Protein AF-A0C5L7-F1 (afdb_monomer)

Solvent-accessible surface area (backbone atoms only — not comparable to full-atom values): 12532 Å² total; per-residue (Å²): 145,81,82,79,86,69,74,70,75,76,65,78,72,47,60,46,80,45,78,45,82,53,100,73,36,41,35,38,33,32,28,55,90,68,24,35,39,52,65,32,40,37,41,38,96,56,31,35,37,37,34,32,30,60,46,92,41,84,41,86,72,69,50,76,43,56,69,52,52,66,57,52,52,50,52,50,53,51,50,51,56,51,53,58,52,51,59,58,56,70,71,70,74,72,91,86,84,88,82,90,78,89,85,82,95,70,94,70,83,84,77,74,74,78,86,79,76,50,76,68,60,54,54,75,37,47,40,78,42,62,47,62,43,101,78,76,44,80,40,75,71,72,47,78,41,72,54,75,77,71,98,64,88,78,54,45,60,50,80,50,78,45,73,52,94,85,54,57,92,88,50,73,42,32,40,37,34,34,29,55,73,65,36,68,39,47,64,30,40,34,33,42,91,92,37,76,49,85,78,59,49,79,81

Nearest PDB structures (foldseek):
  7sqc-assembly1_7D  TM=7.419E-01  e=7.323E-02  Chlamydomonas reinhardtii
  8x2u-assembly1_N  TM=8.674E-01  e=6.960E-01  Mus musculus
  8j07-assembly1_d  TM=3.135E-01  e=1.606E-01  Homo sapiens
  8y9c-assembly1_B  TM=5.932E-01  e=4.129E+00  Clostridioides difficile
  8z9y-assembly1_D  TM=1.864E-01  e=3.529E+00  Arabidopsis thaliana

pLDDT: mean 77.84, std 17.7, range [36.31, 97.94]

Foldseek 3Di:
DPPPPPPDPPVVQQAAWDWDDDPFFIKTAGDDRNFGFAWMWTDGQFWIKIATDDGPDGDDDIDIGTPCPVVVVVVVVVVVVVVVVVVVVVVPPDDDDDDDDDDDDDDDDDPPDPDDDDPVSQVVQWDWDADADPVSHGGGDIDIDGNDDDDDPPFFFAKDKAADPPDDPVWRKIKIAGDDRNDGAAWIFIATPNDTDDDTDHD

Structure (mmCIF, N/CA/C/O backbone):
data_AF-A0C5L7-F1
#
_entry.id   AF-A0C5L7-F1
#
loop_
_atom_site.group_PDB
_atom_site.id
_atom_site.type_symbol
_atom_site.label_atom_id
_atom_site.label_alt_id
_atom_site.label_comp_id
_atom_site.label_asym_id
_atom_site.label_entity_id
_atom_site.label_seq_id
_atom_site.pdbx_PDB_ins_code
_atom_site.Cartn_x
_atom_site.Cartn_y
_atom_site.Cartn_z
_atom_site.occupancy
_atom_site.B_iso_or_equiv
_atom_site.auth_seq_id
_atom_site.auth_comp_id
_atom_site.auth_asym_id
_atom_site.auth_atom_id
_atom_site.pdbx_PDB_model_num
ATOM 1 N N . MET A 1 1 ? -50.324 -9.494 20.924 1.00 52.91 1 MET A N 1
ATOM 2 C CA . MET A 1 1 ? -49.628 -8.720 19.866 1.00 52.91 1 MET A CA 1
ATOM 3 C C . MET A 1 1 ? -48.484 -7.836 20.422 1.00 52.91 1 MET A C 1
ATOM 5 O O . MET A 1 1 ? -48.287 -6.733 19.941 1.00 52.91 1 MET A O 1
ATOM 9 N N . LYS A 1 2 ? -47.706 -8.296 21.427 1.00 52.66 2 LYS A N 1
ATOM 10 C CA . LYS A 1 2 ? -46.599 -7.514 22.044 1.00 52.66 2 LYS A CA 1
ATOM 11 C C . LYS A 1 2 ? -45.328 -8.329 22.375 1.00 52.66 2 LYS A C 1
ATOM 13 O O . LYS A 1 2 ? -44.477 -7.856 23.110 1.00 52.66 2 LYS A O 1
ATOM 18 N N . GLN A 1 3 ? -45.170 -9.540 21.831 1.00 55.16 3 GLN A N 1
ATOM 19 C CA . GLN A 1 3 ? -44.025 -10.425 22.135 1.00 55.16 3 GLN A CA 1
ATOM 20 C C . GLN A 1 3 ? -43.059 -10.663 20.958 1.00 55.16 3 GLN A C 1
ATOM 22 O O . GLN A 1 3 ? -42.122 -11.439 21.085 1.00 55.16 3 GLN A O 1
ATOM 27 N N . LYS A 1 4 ? -43.231 -9.973 19.820 1.00 54.00 4 LYS A N 1
ATOM 28 C CA . LYS A 1 4 ? -42.338 -10.102 18.647 1.00 54.00 4 LYS A CA 1
ATOM 29 C C . LYS A 1 4 ? -41.383 -8.920 18.417 1.00 54.00 4 LYS A C 1
ATOM 31 O O . LYS A 1 4 ? -40.643 -8.941 17.445 1.00 54.00 4 LYS A O 1
ATOM 36 N N . LEU A 1 5 ? -41.333 -7.933 19.318 1.00 50.88 5 LEU A N 1
ATOM 37 C CA . LEU A 1 5 ? -40.401 -6.791 19.222 1.00 50.88 5 LEU A CA 1
ATOM 38 C C . LEU A 1 5 ? -39.127 -6.948 20.079 1.00 50.88 5 LEU A C 1
ATOM 40 O O . LEU A 1 5 ? -38.412 -5.981 20.309 1.00 50.88 5 LEU A O 1
ATOM 44 N N . ALA A 1 6 ? -38.849 -8.166 20.552 1.00 51.66 6 ALA A N 1
ATOM 45 C CA . ALA A 1 6 ? -37.657 -8.516 21.328 1.00 51.66 6 ALA A CA 1
ATOM 46 C C . ALA A 1 6 ? -36.761 -9.539 20.603 1.00 51.66 6 ALA A C 1
ATOM 48 O O . ALA A 1 6 ? -35.960 -10.220 21.235 1.00 51.66 6 ALA A O 1
ATOM 49 N N . GLN A 1 7 ? -36.866 -9.632 19.271 1.00 51.19 7 GLN A N 1
ATOM 50 C CA . GLN A 1 7 ? -35.738 -10.059 18.438 1.00 51.19 7 GLN A CA 1
ATOM 51 C C . GLN A 1 7 ? -34.731 -8.900 18.482 1.00 51.19 7 GLN A C 1
ATOM 53 O O . GLN A 1 7 ? -34.727 -8.014 17.636 1.00 51.19 7 GLN A O 1
ATOM 58 N N . GLN A 1 8 ? -33.982 -8.736 19.576 1.00 52.09 8 GLN A N 1
ATOM 59 C CA . GLN A 1 8 ? -32.667 -9.363 19.698 1.00 52.09 8 GLN A CA 1
ATOM 60 C C . GLN A 1 8 ? -31.955 -9.355 18.342 1.00 52.09 8 GLN A C 1
ATOM 62 O O . GLN A 1 8 ? -31.490 -10.371 17.832 1.00 52.09 8 GLN A O 1
ATOM 67 N N . LYS A 1 9 ? -31.786 -8.147 17.790 1.00 56.03 9 LYS A N 1
ATOM 68 C CA . LYS A 1 9 ? -30.491 -7.797 17.226 1.00 56.03 9 LYS A CA 1
ATOM 69 C C . LYS A 1 9 ? -29.479 -8.094 18.334 1.00 56.03 9 LYS A C 1
ATOM 71 O O . LYS A 1 9 ? -29.185 -7.235 19.159 1.00 56.03 9 LYS A O 1
ATOM 76 N N . LYS A 1 10 ? -28.975 -9.331 18.376 1.00 54.53 10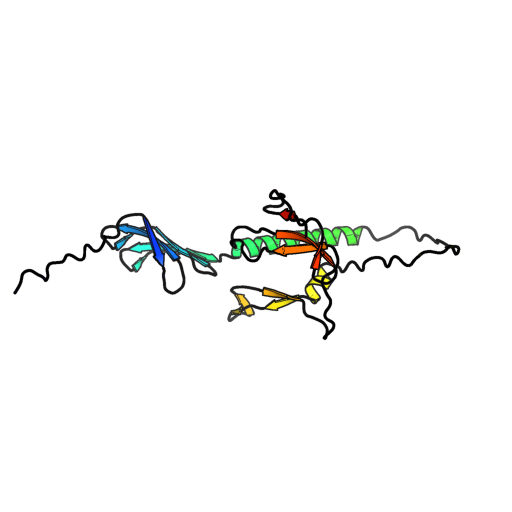 LYS A N 1
ATOM 77 C CA . LYS A 1 10 ? -27.619 -9.617 18.831 1.00 54.53 10 LYS A CA 1
ATOM 78 C C . LYS A 1 10 ? -26.727 -8.795 17.906 1.00 54.53 10 LYS A C 1
ATOM 80 O O . LYS A 1 10 ? -26.198 -9.292 16.921 1.00 54.53 10 LYS A O 1
ATOM 85 N N . GLN A 1 11 ? -26.681 -7.486 18.149 1.00 60.22 11 GLN A N 1
ATOM 86 C CA . GLN A 1 11 ? -25.597 -6.653 17.689 1.00 60.22 11 GLN A CA 1
ATOM 87 C C . GLN A 1 11 ? -24.392 -7.326 18.308 1.00 60.22 11 GLN A C 1
ATOM 89 O O . GLN A 1 11 ? -24.259 -7.336 19.532 1.00 60.22 11 GLN A O 1
ATOM 94 N N . ASN A 1 12 ? -23.619 -8.015 17.472 1.00 69.00 12 ASN A N 1
ATOM 95 C CA . ASN A 1 12 ? -22.322 -8.535 17.852 1.00 69.00 12 ASN A CA 1
ATOM 96 C C . ASN A 1 12 ? -21.591 -7.356 18.478 1.00 69.00 12 ASN A C 1
ATOM 98 O O . ASN A 1 12 ? -21.235 -6.404 17.781 1.00 69.00 12 ASN A O 1
ATOM 102 N N . GLN A 1 13 ? -21.515 -7.355 19.808 1.00 85.00 13 GLN A N 1
ATOM 103 C CA . GLN A 1 13 ? -20.894 -6.268 20.532 1.00 85.00 13 GLN A CA 1
ATOM 104 C C . GLN A 1 13 ? -19.442 -6.297 20.090 1.00 85.00 13 GLN A C 1
ATOM 106 O O . GLN A 1 13 ? -18.741 -7.274 20.351 1.00 85.00 13 GLN A O 1
ATOM 111 N N . LYS A 1 14 ? -19.021 -5.274 19.341 1.00 88.50 14 LYS A N 1
ATOM 112 C CA . LYS A 1 14 ? -17.628 -5.161 18.932 1.00 88.50 14 LYS A CA 1
ATOM 113 C C . LYS A 1 14 ? -16.796 -5.104 20.212 1.00 88.50 14 LYS A C 1
ATOM 115 O O . LYS A 1 14 ? -16.971 -4.205 21.040 1.00 88.50 14 LYS A O 1
ATOM 120 N N . HIS A 1 15 ? -15.952 -6.107 20.383 1.00 93.06 15 HIS A N 1
ATOM 121 C CA . HIS A 1 15 ? -15.010 -6.233 21.477 1.00 93.06 15 HIS A CA 1
ATOM 122 C C . HIS A 1 15 ? -13.753 -6.887 20.921 1.00 93.06 15 HIS A C 1
ATOM 124 O O . HIS A 1 15 ? -13.854 -7.849 20.158 1.00 93.06 15 HIS A O 1
ATOM 130 N N . GLY A 1 16 ? -12.587 -6.373 21.295 1.00 95.44 16 GLY A N 1
ATOM 131 C CA . GLY A 1 16 ? -11.325 -6.883 20.780 1.00 95.44 16 GLY A CA 1
ATOM 132 C C . GLY A 1 16 ? -10.752 -6.061 19.632 1.00 95.44 16 GLY A C 1
ATOM 133 O O . GLY A 1 16 ? -11.279 -5.016 19.234 1.00 95.44 16 GLY A O 1
ATOM 134 N N . PHE A 1 17 ? -9.650 -6.573 19.088 1.00 96.38 17 PHE A N 1
ATOM 135 C CA . PHE A 1 17 ? -9.013 -6.006 17.911 1.00 96.38 17 PHE A CA 1
ATOM 136 C C . PHE A 1 17 ? -9.925 -6.160 16.693 1.00 96.38 17 PHE A C 1
ATOM 138 O O . PHE A 1 17 ? -10.441 -7.242 16.417 1.00 96.38 17 PHE A O 1
ATOM 145 N N . THR A 1 18 ? -10.140 -5.066 15.974 1.00 96.31 18 THR A N 1
ATOM 146 C CA . THR A 1 18 ? -11.093 -4.984 14.872 1.00 96.31 18 THR A CA 1
ATOM 147 C C . THR A 1 18 ? -10.472 -4.248 13.694 1.00 96.31 18 THR A C 1
ATOM 149 O O . THR A 1 18 ? -9.697 -3.307 13.861 1.00 96.31 18 THR A O 1
ATOM 152 N N . LYS A 1 19 ? -10.867 -4.678 12.497 1.00 96.75 19 LYS A N 1
ATOM 153 C CA . LYS A 1 19 ? -10.647 -3.978 11.235 1.00 96.75 19 LYS A CA 1
ATOM 154 C C . LYS A 1 19 ? -11.980 -3.409 10.753 1.00 96.75 19 LYS A C 1
ATOM 156 O O . LYS A 1 19 ? -12.982 -4.124 10.761 1.00 96.75 19 LYS A O 1
ATOM 161 N N . GLU A 1 20 ? -11.990 -2.157 10.319 1.00 95.94 20 GLU A N 1
ATOM 162 C CA . GLU A 1 20 ? -13.166 -1.503 9.743 1.00 95.94 20 GLU A CA 1
ATOM 163 C C . GLU A 1 20 ? -12.816 -0.728 8.468 1.00 95.94 20 GLU A C 1
ATOM 165 O O . GLU A 1 20 ? -11.722 -0.182 8.331 1.00 95.94 20 GLU A O 1
ATOM 170 N N . GLU A 1 21 ? -13.754 -0.696 7.525 1.00 96.19 21 GLU A N 1
ATOM 171 C CA . GLU A 1 21 ? -13.673 0.153 6.337 1.00 96.19 21 GLU A CA 1
ATOM 172 C C . GLU A 1 21 ? -14.198 1.549 6.680 1.00 96.19 21 GLU A C 1
ATOM 174 O O . GLU A 1 21 ? -15.266 1.696 7.280 1.00 96.19 21 GLU A O 1
ATOM 179 N N . THR A 1 22 ? -13.431 2.574 6.321 1.00 93.69 22 THR A N 1
ATOM 180 C CA . THR A 1 22 ? -13.845 3.979 6.380 1.00 93.69 22 THR A CA 1
ATOM 181 C C . THR A 1 22 ? -14.169 4.467 4.966 1.00 93.69 22 THR A C 1
ATOM 183 O O . THR A 1 22 ? -14.001 3.729 3.998 1.00 93.69 22 THR A O 1
ATOM 186 N N . ALA A 1 23 ? -14.641 5.709 4.821 1.00 94.25 23 ALA A N 1
ATOM 187 C CA . ALA A 1 23 ? -14.916 6.279 3.498 1.00 94.25 23 ALA A CA 1
ATOM 188 C C . ALA A 1 23 ? -13.672 6.291 2.586 1.00 94.25 23 ALA A C 1
ATOM 190 O O . ALA A 1 23 ? -13.797 6.097 1.380 1.00 94.25 23 ALA A O 1
ATOM 191 N N . ASP A 1 24 ? -12.485 6.463 3.177 1.00 93.69 24 ASP A N 1
ATOM 192 C CA . ASP A 1 24 ? -11.242 6.731 2.448 1.00 93.69 24 ASP A CA 1
ATOM 193 C C . ASP A 1 24 ? -10.120 5.718 2.744 1.00 93.69 24 ASP A C 1
ATOM 195 O O . ASP A 1 24 ? -9.004 5.865 2.240 1.00 93.69 24 ASP A O 1
ATOM 199 N N . GLY A 1 25 ? -10.366 4.702 3.579 1.00 94.75 25 GLY A N 1
ATOM 200 C CA . GLY A 1 25 ? -9.303 3.819 4.052 1.00 94.75 25 GLY A CA 1
ATOM 201 C C . GLY A 1 25 ? -9.744 2.637 4.913 1.00 94.75 25 GLY A C 1
ATOM 202 O O . GLY A 1 25 ? -10.916 2.274 4.997 1.00 94.75 25 GLY A O 1
ATOM 203 N N . LEU A 1 26 ? -8.760 2.013 5.557 1.00 97.06 26 LEU A N 1
ATOM 204 C CA . LEU A 1 26 ? -8.929 0.882 6.465 1.00 97.06 26 LEU A CA 1
ATOM 205 C C . LEU A 1 26 ? -8.429 1.266 7.852 1.00 97.06 26 LEU A C 1
ATOM 207 O O . LEU A 1 26 ? -7.258 1.600 8.011 1.00 97.06 26 LEU A O 1
ATOM 211 N N . ALA A 1 27 ? -9.298 1.200 8.855 1.00 97.38 27 ALA A N 1
ATOM 212 C CA . ALA A 1 27 ? -8.925 1.463 10.236 1.00 97.38 27 ALA A CA 1
ATOM 213 C C . ALA A 1 27 ? -8.767 0.161 11.029 1.00 97.38 27 ALA A C 1
ATOM 215 O O . ALA A 1 27 ? -9.533 -0.795 10.880 1.00 97.38 27 ALA A O 1
ATOM 216 N N . PHE A 1 28 ? -7.753 0.142 11.885 1.00 97.69 28 PHE A N 1
ATOM 217 C CA . PHE A 1 28 ? -7.352 -0.982 12.714 1.00 97.69 28 PHE A CA 1
ATOM 218 C C . PHE A 1 28 ? -7.173 -0.494 14.146 1.00 97.69 28 PHE A C 1
ATOM 220 O O . PHE A 1 28 ? -6.473 0.492 14.378 1.00 97.69 28 PHE A O 1
ATOM 227 N N . GLY A 1 29 ? -7.762 -1.193 15.107 1.00 97.31 29 GLY A N 1
ATOM 228 C CA . GLY A 1 29 ? -7.593 -0.859 16.517 1.00 97.31 29 GLY A CA 1
ATOM 229 C C . GLY A 1 29 ? -8.479 -1.693 17.420 1.00 97.31 29 GLY A C 1
ATOM 230 O O . GLY A 1 29 ? -8.938 -2.769 17.032 1.00 97.31 29 GLY A O 1
ATOM 231 N N . TYR A 1 30 ? -8.692 -1.226 18.647 1.00 96.94 30 TYR A N 1
ATOM 232 C CA . TYR A 1 30 ? -9.383 -1.996 19.675 1.00 96.94 30 TYR A CA 1
ATOM 233 C C . TYR A 1 30 ? -10.747 -1.403 20.022 1.00 96.94 30 TYR A C 1
ATOM 235 O O . TYR A 1 30 ? -10.897 -0.192 20.202 1.00 96.94 30 TYR A O 1
ATOM 243 N N . TYR A 1 31 ? -11.742 -2.278 20.151 1.00 96.81 31 TYR A N 1
ATOM 244 C CA . TYR A 1 31 ? -13.051 -1.937 20.689 1.00 96.81 31 TYR A CA 1
ATOM 245 C C . TYR A 1 31 ? -13.216 -2.457 22.116 1.00 96.81 31 TYR A C 1
ATOM 247 O O . TYR A 1 31 ? -12.968 -3.631 22.403 1.00 96.81 31 TYR A O 1
ATOM 255 N N . GLN A 1 32 ? -13.749 -1.610 22.993 1.00 95.06 32 GLN A N 1
ATOM 256 C CA . GLN A 1 32 ? -14.187 -1.983 24.332 1.00 95.06 32 GLN A CA 1
ATOM 257 C C . GLN A 1 32 ? -15.601 -1.446 24.560 1.00 95.06 32 GLN A C 1
ATOM 259 O O . GLN A 1 32 ? -15.854 -0.254 24.429 1.00 95.06 32 GLN A O 1
ATOM 264 N N . PHE A 1 33 ? -16.550 -2.342 24.849 1.00 93.50 33 PHE A N 1
ATOM 265 C CA . PHE A 1 33 ? -17.970 -2.002 25.019 1.00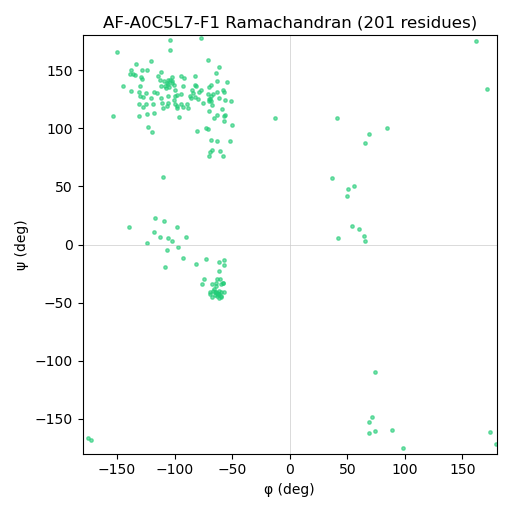 93.50 33 PHE A CA 1
ATOM 266 C C . PHE A 1 33 ? -18.544 -1.161 23.860 1.00 93.50 33 PHE A C 1
ATOM 268 O O . PHE A 1 33 ? -19.208 -0.154 24.087 1.00 93.50 33 PHE A O 1
ATOM 275 N N . GLN A 1 34 ? -18.282 -1.576 22.611 1.00 93.94 34 GLN A N 1
ATOM 276 C CA . GLN A 1 34 ? -18.703 -0.884 21.378 1.00 93.94 34 GLN A CA 1
ATOM 277 C C . GLN A 1 34 ? -18.093 0.510 21.149 1.00 93.94 34 GLN A C 1
ATOM 279 O O . GLN A 1 34 ? -18.457 1.180 20.186 1.00 93.94 34 GLN A O 1
ATOM 284 N N . LYS A 1 35 ? -17.128 0.928 21.970 1.00 95.81 35 LYS A N 1
ATOM 285 C CA . LYS A 1 35 ? -16.376 2.175 21.808 1.00 95.81 35 LYS A CA 1
ATOM 286 C C . LYS A 1 35 ? -14.967 1.888 21.312 1.00 95.81 35 LYS A C 1
ATOM 288 O O . LYS A 1 35 ? -14.368 0.900 21.742 1.00 95.81 35 LYS A O 1
ATOM 293 N N . LYS A 1 36 ? -14.440 2.731 20.422 1.00 97.38 36 LYS A N 1
ATOM 294 C CA . LYS A 1 36 ? -13.022 2.666 20.057 1.00 97.38 36 LYS A CA 1
ATOM 295 C C . LYS A 1 36 ? -12.206 3.145 21.246 1.00 97.38 36 LYS A C 1
ATOM 297 O O . LYS A 1 36 ? -12.572 4.134 21.876 1.00 97.38 36 LYS A O 1
ATOM 302 N N . VAL A 1 37 ? -11.142 2.427 21.564 1.00 97.00 37 VAL A N 1
ATOM 303 C CA . VAL A 1 37 ? -10.249 2.7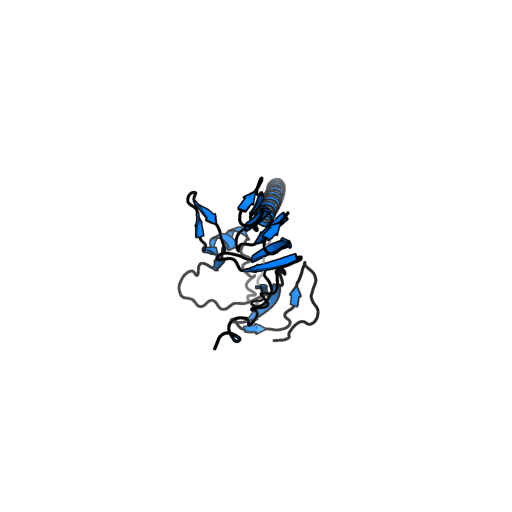67 22.672 1.00 97.00 37 VAL A CA 1
ATOM 304 C C . VAL A 1 37 ? -8.795 2.572 22.261 1.00 97.00 37 VAL A C 1
ATOM 306 O O . VAL A 1 37 ? -8.492 1.692 21.449 1.00 97.00 37 VAL A O 1
ATOM 309 N N . GLY A 1 38 ? -7.906 3.370 22.850 1.00 96.31 38 GLY A N 1
ATOM 310 C CA . GLY A 1 38 ? -6.461 3.228 22.711 1.00 96.31 38 GLY A CA 1
ATOM 311 C C . GLY A 1 38 ? -5.952 3.565 21.312 1.00 96.31 38 GLY A C 1
ATOM 312 O O . GLY A 1 38 ? -6.550 4.363 20.593 1.00 96.31 38 GLY A O 1
ATOM 313 N N . ILE A 1 39 ? -4.825 2.961 20.931 1.00 97.62 39 ILE A N 1
ATOM 314 C CA . ILE A 1 39 ? -4.132 3.273 19.679 1.00 97.62 39 ILE A CA 1
ATOM 315 C C . ILE A 1 39 ? -4.831 2.641 18.476 1.00 97.62 39 ILE A C 1
ATOM 317 O O . ILE A 1 39 ? -5.133 1.446 18.454 1.00 97.62 39 ILE A O 1
ATOM 321 N N . TRP A 1 40 ? -5.017 3.457 17.447 1.00 97.94 40 TRP A N 1
ATOM 322 C CA . TRP A 1 40 ? -5.549 3.078 16.151 1.00 97.94 40 TRP A CA 1
ATOM 323 C C . TRP A 1 40 ? -4.583 3.449 15.036 1.00 97.94 40 TRP A C 1
ATOM 325 O O . TRP A 1 40 ? -3.853 4.438 15.117 1.00 97.94 40 TRP A O 1
ATOM 335 N N . SER A 1 41 ? -4.627 2.660 13.967 1.00 96.94 41 SER A N 1
ATOM 336 C CA . SER A 1 41 ? -3.983 2.959 12.694 1.00 96.94 41 SER A CA 1
ATOM 337 C C . SER A 1 41 ? -5.044 3.073 11.609 1.00 96.94 41 SER A C 1
ATOM 339 O O . SER A 1 41 ? -5.915 2.212 11.513 1.00 96.94 41 SER A O 1
ATOM 341 N N . ILE A 1 42 ? -4.991 4.133 10.806 1.00 97.25 42 ILE A N 1
ATOM 342 C CA . ILE A 1 42 ? -5.871 4.328 9.654 1.00 97.25 42 ILE A CA 1
ATOM 343 C C . ILE A 1 42 ? -5.002 4.379 8.404 1.00 97.25 42 ILE A C 1
ATOM 345 O O . ILE A 1 42 ? -4.204 5.298 8.217 1.00 97.25 42 ILE A O 1
ATOM 349 N N . GLU A 1 43 ? -5.148 3.371 7.556 1.00 96.69 43 GLU A N 1
ATOM 350 C CA . GLU A 1 43 ? -4.445 3.257 6.290 1.00 96.69 43 GLU A CA 1
ATOM 351 C C . GLU A 1 43 ? -5.272 3.856 5.158 1.00 96.69 43 GLU A C 1
ATOM 353 O O . GLU A 1 43 ? -6.345 3.356 4.822 1.00 96.69 43 GLU A O 1
ATOM 358 N N . TYR A 1 44 ? -4.724 4.887 4.530 1.00 95.44 44 TYR A N 1
ATOM 359 C CA . TYR A 1 44 ? -5.224 5.474 3.295 1.00 95.44 44 TYR A CA 1
ATOM 360 C C . TYR A 1 44 ? -4.326 5.031 2.125 1.00 95.44 44 TYR A C 1
ATOM 362 O O . TYR A 1 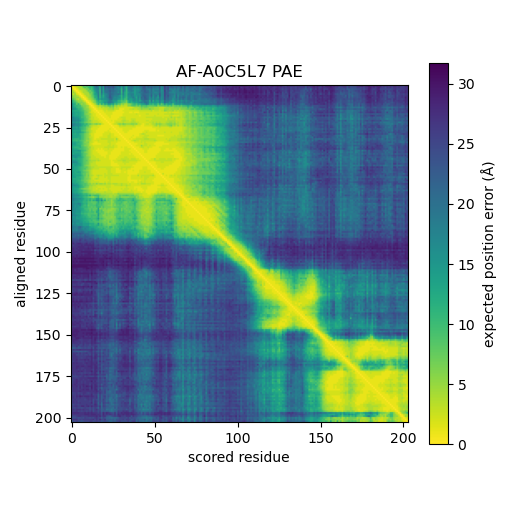44 ? -3.220 4.517 2.342 1.00 95.44 44 TYR A O 1
ATOM 370 N N . PRO A 1 45 ? -4.744 5.247 0.865 1.00 93.44 45 PRO A N 1
ATOM 371 C CA . PRO A 1 45 ? -3.910 4.933 -0.295 1.00 93.44 45 PRO A CA 1
ATOM 372 C C . PRO A 1 45 ? -2.549 5.650 -0.305 1.00 93.44 45 PRO A C 1
ATOM 374 O O . PRO A 1 45 ? -1.565 5.096 -0.794 1.00 93.44 45 PRO A O 1
ATOM 377 N N . ASP A 1 46 ? -2.484 6.875 0.222 1.00 91.75 46 ASP A N 1
ATOM 378 C CA . ASP A 1 46 ? -1.319 7.764 0.158 1.00 91.75 46 ASP A CA 1
ATOM 379 C C . ASP A 1 46 ? -0.579 7.941 1.494 1.00 91.75 46 ASP A C 1
ATOM 381 O O . ASP A 1 46 ? 0.592 8.333 1.511 1.00 91.75 46 ASP A O 1
ATOM 385 N N . ARG A 1 47 ? -1.226 7.643 2.623 1.00 94.50 47 ARG A N 1
ATOM 386 C CA . ARG A 1 47 ? -0.670 7.863 3.963 1.00 94.50 47 ARG A CA 1
ATOM 387 C C . ARG A 1 47 ? -1.192 6.865 4.986 1.00 94.50 47 ARG A C 1
ATOM 389 O O . ARG A 1 47 ? -2.178 6.173 4.759 1.00 94.50 47 ARG A O 1
ATOM 396 N N . ILE A 1 48 ? -0.530 6.816 6.131 1.00 94.88 48 ILE A N 1
ATOM 397 C CA . ILE A 1 48 ? -0.985 6.083 7.307 1.00 94.88 48 ILE A CA 1
ATOM 398 C C . ILE A 1 48 ? -1.036 7.060 8.476 1.00 94.88 48 ILE A C 1
ATOM 400 O O . ILE A 1 48 ? -0.082 7.798 8.721 1.00 94.88 48 ILE A O 1
ATOM 404 N N . GLU A 1 49 ? -2.157 7.071 9.181 1.00 97.06 49 GLU A N 1
ATOM 405 C CA . GLU A 1 49 ? -2.362 7.871 10.383 1.00 97.06 49 GLU A CA 1
ATOM 406 C C . GLU A 1 49 ? -2.338 6.956 11.612 1.00 97.06 49 GLU A C 1
ATOM 408 O O . GLU A 1 49 ? -2.904 5.864 11.580 1.00 97.06 49 GLU A O 1
ATOM 413 N N . TYR A 1 50 ? -1.703 7.399 12.694 1.00 96.50 50 TYR A N 1
ATOM 414 C CA . TYR A 1 50 ? -1.670 6.704 13.979 1.00 96.50 50 TYR A CA 1
ATOM 415 C C . TYR A 1 50 ? -2.043 7.674 15.089 1.00 96.50 50 TYR A C 1
ATOM 417 O O . TYR A 1 50 ? -1.537 8.794 15.114 1.00 96.50 50 TYR A O 1
ATOM 425 N N . GLY A 1 51 ? -2.875 7.247 16.025 1.00 96.94 51 GLY A N 1
ATOM 426 C CA . GLY A 1 51 ? -3.215 8.055 17.191 1.00 96.94 51 GLY A CA 1
ATOM 427 C C . GLY A 1 51 ? -4.196 7.337 18.096 1.00 96.94 51 GLY A C 1
ATOM 428 O O . GLY A 1 51 ? -4.461 6.151 17.904 1.00 96.94 51 GLY A O 1
ATOM 429 N N . GLU A 1 52 ? -4.714 8.041 19.093 1.00 97.56 52 GLU A N 1
ATOM 430 C CA . GLU A 1 52 ? -5.601 7.458 20.093 1.00 97.56 52 GLU A CA 1
ATOM 431 C C . GLU A 1 52 ? -7.069 7.813 19.828 1.00 97.56 52 GLU A C 1
ATOM 433 O O . GLU A 1 52 ? -7.394 8.910 19.361 1.00 97.56 52 GLU A O 1
ATOM 438 N N . PHE A 1 53 ? -7.962 6.867 20.113 1.00 97.31 53 PHE A N 1
ATOM 439 C CA . PHE A 1 53 ? -9.400 7.107 20.173 1.00 97.31 53 PHE A CA 1
ATOM 440 C C . PHE A 1 53 ? -9.924 6.966 21.602 1.00 97.31 53 PHE A C 1
ATOM 442 O O . PHE A 1 53 ? -9.563 6.026 22.311 1.00 97.31 53 PHE A O 1
ATOM 449 N N . ASP A 1 54 ? -10.869 7.841 21.949 1.00 94.69 54 ASP A N 1
ATOM 450 C CA . ASP A 1 54 ? -11.787 7.680 23.077 1.00 94.69 54 ASP A CA 1
ATOM 451 C C . ASP A 1 54 ? -13.232 7.760 22.558 1.00 94.69 54 ASP A C 1
ATOM 453 O O . ASP A 1 54 ? -13.760 8.823 22.211 1.00 94.69 54 ASP A O 1
ATOM 457 N N . GLY A 1 55 ? -13.868 6.598 22.406 1.00 95.44 55 GLY A N 1
ATOM 458 C CA . GLY A 1 55 ? -15.206 6.492 21.837 1.00 95.44 55 GLY A CA 1
ATOM 459 C C . GLY A 1 55 ? -15.216 6.692 20.325 1.00 95.44 55 GLY A C 1
ATOM 460 O O . GLY A 1 55 ? -14.806 5.811 19.575 1.00 95.44 55 GLY A O 1
ATOM 461 N N . GLU A 1 56 ? -15.761 7.817 19.875 1.00 95.38 56 GLU A N 1
ATOM 462 C CA . GLU A 1 56 ? -15.811 8.200 18.455 1.00 95.38 56 GLU A CA 1
ATOM 463 C C . GLU A 1 56 ? -14.820 9.324 18.128 1.00 95.38 56 GLU A C 1
ATOM 465 O O . GLU A 1 56 ? -14.650 9.690 16.965 1.00 95.38 56 GLU A O 1
ATOM 470 N N . PHE A 1 57 ? -14.138 9.855 19.145 1.00 96.50 57 PHE A N 1
ATOM 471 C CA . PHE A 1 57 ? -13.286 11.025 19.017 1.00 96.50 57 PHE A CA 1
ATOM 472 C C . PHE A 1 57 ? -11.821 10.623 18.906 1.00 96.50 57 PHE A C 1
ATOM 474 O O . PHE A 1 57 ? -11.317 9.820 19.692 1.00 96.50 57 PHE A O 1
ATOM 481 N N . LYS A 1 58 ? -11.133 11.226 17.934 1.00 97.25 58 LYS A N 1
ATOM 482 C CA . LYS A 1 58 ? -9.672 11.249 17.887 1.00 97.25 58 LYS A CA 1
ATOM 483 C C . LYS A 1 58 ? -9.180 12.123 19.040 1.00 97.25 58 LYS A C 1
ATOM 485 O O . LYS A 1 58 ? -9.566 13.287 19.124 1.00 97.25 58 LYS A O 1
ATOM 490 N N . VAL A 1 59 ? -8.344 11.569 19.906 1.00 96.12 59 VAL A N 1
ATOM 491 C CA . VAL A 1 59 ? -7.748 12.278 21.043 1.00 96.12 59 VAL A CA 1
ATOM 492 C C . VAL A 1 59 ? -6.225 12.257 20.936 1.00 96.12 59 VAL A C 1
ATOM 494 O O . VAL A 1 59 ? -5.651 11.418 20.239 1.00 96.12 59 VAL A O 1
ATOM 497 N N . GLY A 1 60 ? -5.576 13.211 21.604 1.00 96.00 60 GLY A N 1
ATOM 498 C CA . GLY A 1 60 ? -4.119 13.330 21.626 1.00 96.00 60 GLY A CA 1
ATOM 499 C C . GLY A 1 60 ? -3.496 13.751 20.291 1.00 96.00 60 GLY A C 1
ATOM 500 O O . GLY A 1 60 ? -4.154 14.307 19.408 1.00 96.00 60 GLY A O 1
ATOM 501 N N . GLU A 1 61 ? -2.193 13.507 20.167 1.00 96.50 61 GLU A N 1
ATOM 502 C CA . GLU A 1 61 ? -1.438 13.781 18.946 1.00 96.50 61 GLU A CA 1
ATOM 503 C C . GLU A 1 61 ? -1.594 12.641 17.936 1.00 96.50 61 GLU A C 1
ATOM 505 O O . GLU A 1 61 ? -1.520 11.460 18.278 1.00 96.50 61 GLU A O 1
ATOM 510 N N . TRP A 1 62 ? -1.787 13.011 16.670 1.00 96.62 62 TRP A N 1
ATOM 511 C CA . TRP A 1 62 ? -1.903 12.070 15.562 1.00 96.62 62 TRP A CA 1
ATOM 512 C C . TRP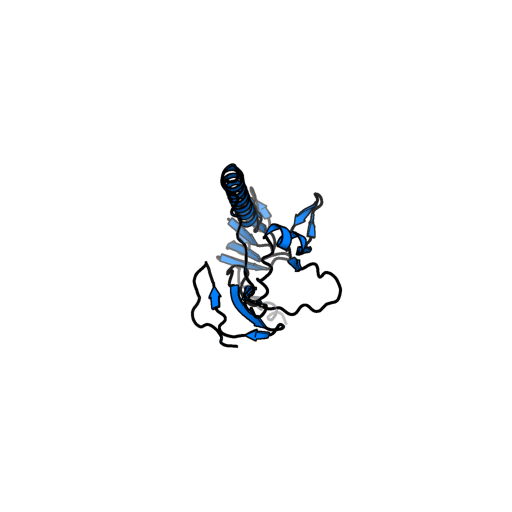 A 1 62 ? -0.685 12.170 14.654 1.00 96.62 62 TRP A C 1
ATOM 514 O O . TRP A 1 62 ? -0.386 13.221 14.088 1.00 96.62 62 TRP A O 1
ATOM 524 N N . ILE A 1 63 ? 0.007 11.047 14.497 1.00 93.62 63 ILE A N 1
ATOM 525 C CA . ILE A 1 63 ? 1.181 10.928 13.643 1.00 93.62 63 ILE A CA 1
ATOM 526 C C . ILE A 1 63 ? 0.714 10.545 12.245 1.00 93.62 63 ILE A C 1
ATOM 528 O O . ILE A 1 63 ? 0.113 9.489 12.046 1.00 93.62 63 ILE A O 1
ATOM 532 N N . ILE A 1 64 ? 1.037 11.382 11.265 1.00 95.19 64 ILE A N 1
ATOM 533 C CA . ILE A 1 64 ? 0.738 11.141 9.855 1.00 95.19 64 ILE A CA 1
ATOM 534 C C . ILE A 1 64 ? 2.041 10.782 9.149 1.00 95.19 64 ILE A C 1
ATOM 536 O O . ILE A 1 64 ? 2.970 11.584 9.117 1.00 95.19 64 ILE A O 1
ATOM 540 N N . LYS A 1 65 ? 2.110 9.579 8.579 1.00 91.31 65 LYS A N 1
ATOM 541 C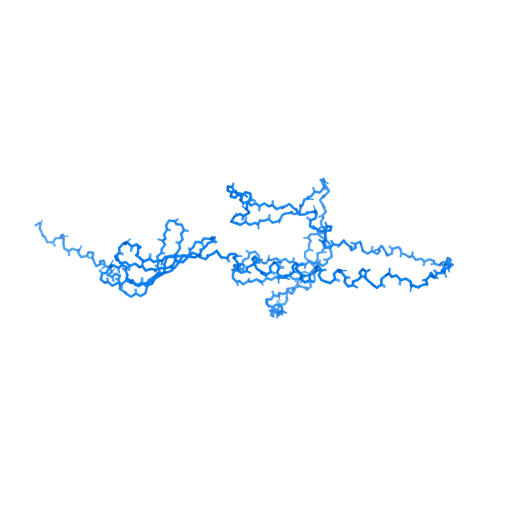 CA . LYS A 1 65 ? 3.248 9.114 7.780 1.00 91.31 65 LYS A CA 1
ATOM 542 C C . LYS A 1 65 ? 2.830 8.984 6.333 1.00 91.31 65 LYS A C 1
ATOM 544 O O . LYS A 1 65 ? 1.867 8.284 6.019 1.00 91.31 65 LYS A O 1
ATOM 549 N N . ASN A 1 66 ? 3.563 9.626 5.435 1.00 92.94 66 ASN A N 1
ATOM 550 C CA . ASN A 1 66 ? 3.342 9.415 4.014 1.00 92.94 66 ASN A CA 1
ATOM 551 C C . ASN A 1 66 ? 3.827 8.005 3.646 1.00 92.94 66 ASN A C 1
ATOM 553 O O . ASN A 1 66 ? 4.962 7.639 3.955 1.00 92.94 66 ASN A O 1
ATOM 557 N N . ARG A 1 67 ? 3.000 7.206 2.960 1.00 86.44 67 ARG A N 1
ATOM 558 C CA . ARG A 1 67 ? 3.381 5.834 2.575 1.00 86.44 67 ARG A CA 1
ATOM 559 C C . ARG A 1 67 ? 4.608 5.829 1.650 1.00 86.44 67 ARG A C 1
ATOM 561 O O . ARG A 1 67 ? 5.345 4.850 1.601 1.00 86.44 67 ARG A O 1
ATOM 568 N N . PHE A 1 68 ? 4.859 6.944 0.966 1.00 84.94 68 PHE A N 1
ATOM 569 C CA . PHE A 1 68 ? 5.957 7.114 0.021 1.00 84.94 68 PHE A CA 1
ATOM 570 C C . PHE A 1 68 ? 7.195 7.804 0.608 1.00 84.94 68 PHE A C 1
ATOM 572 O O . PHE A 1 68 ? 8.178 7.952 -0.113 1.00 84.94 68 PHE A O 1
ATOM 579 N N . GLU A 1 69 ? 7.201 8.231 1.876 1.00 82.06 69 GLU A N 1
ATOM 580 C CA . GLU A 1 69 ? 8.362 8.932 2.460 1.00 82.06 69 GLU A CA 1
ATOM 581 C C . GLU A 1 69 ? 9.635 8.075 2.434 1.00 82.06 69 GLU A C 1
ATOM 583 O O . GLU A 1 69 ? 10.700 8.567 2.059 1.00 82.06 69 GLU A O 1
ATOM 588 N N . GLY A 1 70 ? 9.513 6.776 2.731 1.00 76.81 70 GLY A N 1
ATOM 589 C CA . GLY A 1 70 ? 10.629 5.832 2.622 1.00 76.81 70 GLY A CA 1
ATOM 590 C C . GLY A 1 70 ? 11.186 5.755 1.197 1.00 76.81 70 GLY A C 1
ATOM 591 O O . GLY A 1 70 ? 12.393 5.876 0.993 1.00 76.81 70 GLY A O 1
ATOM 592 N N . LEU A 1 71 ? 10.295 5.674 0.204 1.00 74.69 71 LEU A N 1
ATOM 593 C CA . LEU A 1 71 ? 10.671 5.644 -1.211 1.00 74.69 71 LEU A CA 1
ATOM 594 C C . LEU A 1 71 ? 11.321 6.958 -1.662 1.00 74.69 71 LEU A C 1
ATOM 596 O O . LEU A 1 71 ? 12.287 6.942 -2.420 1.00 74.69 71 LEU A O 1
ATOM 600 N N . GLN A 1 72 ? 10.845 8.110 -1.181 1.00 79.38 72 GLN A N 1
ATOM 601 C CA . GLN A 1 72 ? 11.468 9.397 -1.502 1.00 79.38 72 GLN A CA 1
ATOM 602 C C . GLN A 1 72 ? 12.891 9.498 -0.945 1.00 79.38 72 GLN A C 1
ATOM 604 O O . GLN A 1 72 ? 13.788 9.985 -1.640 1.00 79.38 72 GLN A O 1
ATOM 609 N N . GLN A 1 73 ? 13.119 9.009 0.276 1.00 76.62 73 GLN A N 1
ATOM 610 C CA . GLN A 1 73 ? 14.454 8.988 0.867 1.00 76.62 73 GLN A CA 1
ATOM 611 C C . GLN A 1 73 ? 15.390 8.033 0.114 1.00 76.62 73 GLN A C 1
ATOM 613 O O . GLN A 1 73 ? 16.546 8.375 -0.140 1.00 76.62 73 GLN A O 1
ATOM 618 N N . GLU A 1 74 ? 14.896 6.870 -0.308 1.00 79.19 74 GLU A N 1
ATOM 619 C CA . GLU A 1 74 ? 15.666 5.910 -1.100 1.00 79.19 74 GLU A CA 1
ATOM 620 C C . GLU A 1 74 ? 16.044 6.461 -2.483 1.00 79.19 74 GLU A C 1
ATOM 622 O O . GLU A 1 74 ? 17.203 6.364 -2.903 1.00 79.19 74 GLU A O 1
ATOM 627 N N . ILE A 1 75 ? 15.106 7.127 -3.165 1.00 82.69 75 ILE A N 1
ATOM 628 C CA . ILE A 1 75 ? 15.364 7.819 -4.436 1.00 82.69 75 ILE A CA 1
ATOM 629 C C . ILE A 1 75 ? 16.441 8.894 -4.249 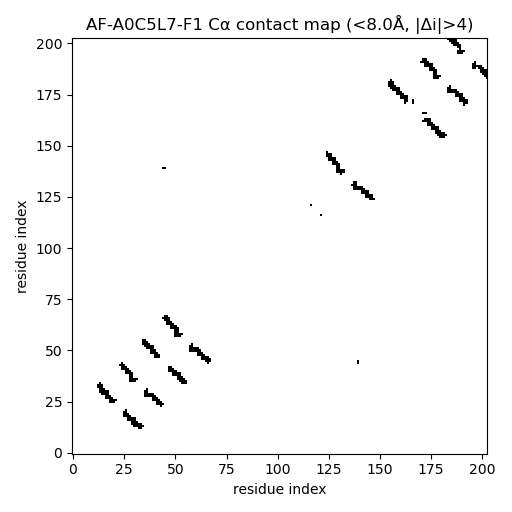1.00 82.69 75 ILE A C 1
ATOM 631 O O . ILE A 1 75 ? 17.367 8.990 -5.060 1.00 82.69 75 ILE A O 1
ATOM 635 N N . LYS A 1 76 ? 16.361 9.685 -3.173 1.00 87.69 76 LYS A N 1
ATOM 636 C CA . LYS A 1 76 ? 17.355 10.720 -2.856 1.00 87.69 76 LYS A CA 1
ATOM 637 C C . LYS A 1 76 ? 18.741 10.112 -2.629 1.00 87.69 76 LYS A C 1
ATOM 639 O O . LYS A 1 76 ? 19.717 10.580 -3.213 1.00 87.69 76 LYS A O 1
ATOM 644 N N . ASN A 1 77 ? 18.823 9.037 -1.847 1.00 84.44 77 ASN A N 1
ATOM 645 C CA . ASN A 1 77 ? 20.077 8.334 -1.575 1.00 84.44 77 ASN A CA 1
ATOM 646 C C . ASN A 1 77 ? 20.682 7.749 -2.862 1.00 84.44 77 ASN A C 1
ATOM 648 O O . ASN A 1 77 ? 21.877 7.894 -3.116 1.00 84.44 77 ASN A O 1
ATOM 652 N N . THR A 1 78 ? 19.850 7.150 -3.714 1.00 87.31 78 THR A N 1
ATOM 653 C CA . THR A 1 78 ? 20.278 6.589 -5.003 1.00 87.31 78 THR A CA 1
ATOM 654 C C . THR A 1 78 ? 20.779 7.676 -5.954 1.00 87.31 78 THR A C 1
ATOM 656 O O . THR A 1 78 ? 21.800 7.493 -6.614 1.00 87.31 78 THR A O 1
ATOM 659 N N . THR A 1 79 ? 20.107 8.829 -5.992 1.00 86.38 79 THR A N 1
ATOM 660 C CA . THR A 1 79 ? 20.512 9.980 -6.814 1.00 86.38 79 THR A CA 1
ATOM 661 C C . THR A 1 79 ? 21.871 10.526 -6.374 1.00 86.38 79 THR A C 1
ATOM 663 O O . THR A 1 79 ? 22.748 10.734 -7.210 1.00 86.38 79 THR A O 1
ATOM 666 N N . ASN A 1 80 ? 22.094 10.670 -5.066 1.00 86.12 80 ASN A N 1
ATOM 667 C CA . ASN A 1 80 ? 23.384 11.110 -4.530 1.00 86.12 80 ASN A CA 1
ATOM 668 C C . ASN A 1 80 ? 24.511 10.122 -4.875 1.00 86.12 80 ASN A C 1
ATOM 670 O O . ASN A 1 80 ? 25.583 10.534 -5.309 1.00 86.12 80 ASN A O 1
ATOM 674 N N . ASN A 1 81 ? 24.250 8.816 -4.767 1.00 84.50 81 ASN A N 1
ATOM 675 C CA . ASN A 1 81 ? 25.226 7.787 -5.130 1.00 84.50 81 ASN A CA 1
ATOM 676 C C . ASN A 1 81 ? 25.574 7.799 -6.627 1.00 84.50 81 ASN A C 1
ATOM 678 O O . ASN A 1 81 ? 26.720 7.537 -6.990 1.00 84.50 81 ASN A O 1
ATOM 682 N N . LEU A 1 82 ? 24.607 8.094 -7.502 1.00 84.75 82 LEU A N 1
ATOM 683 C CA . LEU A 1 82 ? 24.853 8.222 -8.941 1.00 84.75 82 LEU A CA 1
ATOM 684 C C . LEU A 1 82 ? 25.682 9.469 -9.266 1.00 84.75 82 LEU A C 1
ATOM 686 O O . LEU A 1 82 ? 26.634 9.366 -10.037 1.00 84.75 82 LEU A O 1
ATOM 690 N N . ASN A 1 83 ? 25.381 10.605 -8.638 1.00 80.81 83 ASN A N 1
ATOM 691 C CA . ASN A 1 83 ? 26.136 11.844 -8.839 1.00 80.81 83 ASN A CA 1
ATOM 692 C C . ASN A 1 83 ? 27.594 11.703 -8.375 1.00 80.81 83 ASN A C 1
ATOM 694 O O . ASN A 1 83 ? 28.507 12.101 -9.094 1.00 80.81 83 ASN A O 1
ATOM 698 N N . ASN A 1 84 ? 27.821 11.045 -7.233 1.00 81.19 84 ASN A N 1
ATOM 699 C CA . ASN A 1 84 ? 29.171 10.771 -6.735 1.00 81.19 84 ASN A CA 1
ATOM 700 C C . ASN A 1 84 ? 29.956 9.836 -7.669 1.00 81.19 84 ASN A C 1
ATOM 702 O O . ASN A 1 84 ? 31.167 9.972 -7.806 1.00 81.19 84 ASN A O 1
ATOM 706 N N . LYS A 1 85 ? 29.285 8.885 -8.336 1.00 80.06 85 LYS A N 1
ATOM 707 C CA . LYS A 1 85 ? 29.941 8.043 -9.346 1.00 80.06 85 LYS A CA 1
ATOM 708 C C . LYS A 1 85 ? 30.324 8.835 -10.593 1.00 80.06 85 LYS A C 1
ATOM 710 O O . LYS A 1 85 ? 31.418 8.618 -11.093 1.00 80.06 85 LYS A O 1
ATOM 715 N N . GLN A 1 86 ? 29.472 9.746 -11.066 1.00 72.31 86 GLN A N 1
ATOM 716 C CA . GLN A 1 86 ? 29.768 10.550 -12.256 1.00 72.31 86 GLN A CA 1
ATOM 717 C C . GLN A 1 86 ? 31.012 11.432 -12.062 1.00 72.31 86 GLN A C 1
ATOM 719 O O . GLN A 1 86 ? 31.881 11.449 -12.926 1.00 72.31 86 GLN A O 1
ATOM 724 N N . GLN A 1 87 ? 31.157 12.066 -10.894 1.00 67.44 87 GLN A N 1
ATOM 725 C CA . GLN A 1 87 ? 32.313 12.926 -10.596 1.00 67.44 87 GLN A CA 1
ATOM 726 C C . GLN A 1 87 ? 33.658 12.178 -10.593 1.00 67.44 87 GLN A C 1
ATOM 728 O O . GLN A 1 87 ? 34.684 12.757 -10.945 1.00 67.44 87 GLN A O 1
ATOM 733 N N . ASN A 1 88 ? 33.662 10.885 -10.257 1.00 67.25 88 ASN A N 1
ATOM 734 C CA . ASN A 1 88 ? 34.882 10.077 -10.295 1.00 67.25 88 ASN A CA 1
ATOM 735 C C . ASN A 1 88 ? 35.314 9.711 -11.724 1.00 67.25 88 ASN A C 1
ATOM 737 O O . ASN A 1 88 ? 36.508 9.601 -11.972 1.00 67.25 88 ASN A O 1
ATOM 741 N N . TYR A 1 89 ? 34.380 9.575 -12.673 1.00 61.81 89 TYR A N 1
ATOM 742 C CA . TYR A 1 89 ? 34.731 9.296 -14.071 1.00 61.81 89 TYR A CA 1
ATOM 743 C C . TYR A 1 89 ? 35.266 10.529 -14.799 1.00 61.81 89 TYR A C 1
ATOM 745 O O . TYR A 1 89 ? 36.177 10.404 -15.611 1.00 61.81 89 TYR A O 1
ATOM 753 N N . ASP A 1 90 ? 34.760 11.720 -14.475 1.00 54.97 90 ASP A N 1
ATOM 754 C CA . ASP A 1 90 ? 35.199 12.959 -15.128 1.00 54.97 90 ASP A CA 1
ATOM 755 C C . ASP A 1 90 ? 36.615 13.393 -14.683 1.00 54.97 90 ASP A C 1
ATOM 757 O O . ASP A 1 90 ? 37.233 14.234 -15.330 1.00 54.97 90 ASP A O 1
ATOM 761 N N . THR A 1 91 ? 37.161 12.790 -13.617 1.00 58.12 91 THR A N 1
ATOM 762 C CA . THR A 1 91 ? 38.518 13.076 -13.104 1.00 58.12 91 THR A CA 1
ATOM 763 C C . THR A 1 91 ? 39.592 12.135 -13.686 1.00 58.12 91 THR A C 1
ATOM 765 O O . THR A 1 91 ? 40.780 12.413 -13.560 1.00 58.12 91 THR A O 1
ATOM 768 N N . GLU A 1 92 ? 39.207 11.047 -14.368 1.00 56.91 92 GLU A N 1
ATOM 769 C CA . GLU A 1 92 ? 40.142 10.078 -14.979 1.00 56.91 92 GLU A CA 1
ATOM 770 C C . GLU A 1 92 ? 40.304 10.230 -16.503 1.00 56.91 92 GLU A C 1
ATOM 772 O O . GLU A 1 92 ? 41.045 9.470 -17.126 1.00 56.91 92 GLU A O 1
ATOM 777 N N . VAL A 1 93 ? 39.661 11.226 -17.125 1.00 54.41 93 VAL A N 1
ATOM 778 C CA . VAL A 1 93 ? 39.801 11.507 -18.565 1.00 54.41 93 VAL A CA 1
ATOM 779 C C . VAL A 1 93 ? 40.569 12.809 -18.785 1.00 54.41 93 VAL A C 1
ATOM 781 O O . VAL A 1 93 ? 40.083 13.737 -19.423 1.00 54.41 93 VAL A O 1
ATOM 784 N N . ASP A 1 94 ? 41.795 12.877 -18.271 1.00 54.25 94 ASP A N 1
ATOM 785 C CA . ASP A 1 94 ? 42.802 13.765 -18.845 1.00 54.25 94 ASP A CA 1
ATOM 786 C C . ASP A 1 94 ? 44.164 13.067 -18.919 1.00 54.25 94 ASP A C 1
ATOM 788 O O . ASP A 1 94 ? 44.651 12.466 -17.963 1.00 54.25 94 ASP A O 1
ATOM 792 N N . SER A 1 95 ? 44.776 13.189 -20.094 1.00 54.78 95 SER A N 1
ATOM 793 C CA . SER A 1 95 ? 46.127 12.770 -20.465 1.00 54.78 95 SER A CA 1
ATOM 794 C C . SER A 1 95 ? 46.437 11.261 -20.465 1.00 54.78 95 SER A C 1
ATOM 796 O O . SER A 1 95 ? 47.009 10.719 -19.528 1.00 54.78 95 SER A O 1
ATOM 798 N N . THR A 1 96 ? 46.181 10.571 -21.586 1.00 52.12 96 THR A N 1
ATOM 799 C CA . THR A 1 96 ? 47.243 9.973 -22.437 1.00 52.12 96 THR A CA 1
ATOM 800 C C . THR A 1 96 ? 46.688 9.052 -23.541 1.00 52.12 96 THR A C 1
ATOM 802 O O . THR A 1 96 ? 45.891 8.157 -23.294 1.00 52.12 96 THR A O 1
ATOM 805 N N . LEU A 1 97 ? 47.231 9.249 -24.753 1.00 44.25 97 LEU A N 1
ATOM 806 C CA . LEU A 1 97 ? 47.303 8.331 -25.906 1.00 44.25 97 LEU A CA 1
ATOM 807 C C . LEU A 1 97 ? 46.107 8.250 -26.876 1.00 44.25 97 LEU A C 1
ATOM 809 O O . LEU A 1 97 ? 45.160 7.488 -26.714 1.00 44.25 97 LEU A O 1
ATOM 813 N N . SER A 1 98 ? 46.275 8.945 -28.005 1.00 50.72 98 SER A N 1
ATOM 814 C CA . SER A 1 98 ? 45.621 8.653 -29.284 1.00 50.72 98 SER A CA 1
ATOM 815 C C . SER A 1 98 ? 46.175 7.357 -29.901 1.00 50.72 98 SER A C 1
ATOM 817 O O . SER A 1 98 ? 47.379 7.304 -30.161 1.00 50.72 98 SER A O 1
ATOM 819 N N . PRO A 1 99 ? 45.350 6.352 -30.253 1.00 47.81 99 PRO A N 1
ATOM 820 C CA . PRO A 1 99 ? 45.767 5.279 -31.144 1.00 47.81 99 PRO A CA 1
ATOM 821 C C . PRO A 1 99 ? 45.263 5.540 -32.570 1.00 47.81 99 PRO A C 1
ATOM 823 O O . PRO A 1 99 ? 44.060 5.620 -32.821 1.00 47.81 99 PRO A O 1
ATOM 826 N N . GLN A 1 100 ? 46.193 5.637 -33.523 1.00 47.41 100 GLN A N 1
ATOM 827 C CA . GLN A 1 100 ? 45.880 5.456 -34.940 1.00 47.41 100 GLN A CA 1
ATOM 828 C C . GLN A 1 100 ? 45.688 3.962 -35.216 1.00 47.41 100 GLN A C 1
ATOM 830 O O . GLN A 1 100 ? 46.603 3.172 -34.994 1.00 47.41 100 GLN A O 1
ATOM 835 N N . ILE A 1 101 ? 44.513 3.577 -35.717 1.00 42.09 101 ILE A N 1
ATOM 836 C CA . ILE A 1 101 ? 44.260 2.231 -36.241 1.00 42.09 101 ILE A CA 1
ATOM 837 C C . ILE A 1 101 ? 43.756 2.371 -37.677 1.00 42.09 101 ILE A C 1
ATOM 839 O O . ILE A 1 101 ? 42.663 2.876 -37.926 1.00 42.09 101 ILE A O 1
ATOM 843 N N . SER A 1 102 ? 44.577 1.921 -38.619 1.00 43.03 102 SER A N 1
ATOM 844 C CA . SER A 1 102 ? 44.239 1.704 -40.022 1.00 43.03 102 SER A CA 1
ATOM 845 C C . SER A 1 102 ? 43.550 0.343 -40.178 1.00 43.03 102 SER A C 1
ATOM 847 O O . SER A 1 102 ? 44.076 -0.679 -39.745 1.00 43.03 102 SER A O 1
ATOM 849 N N . PHE A 1 103 ? 42.372 0.323 -40.808 1.00 36.31 103 PHE A N 1
ATOM 850 C CA . PHE A 1 103 ? 41.616 -0.899 -41.106 1.00 36.31 103 PHE A CA 1
ATOM 851 C C . PHE A 1 103 ? 41.698 -1.240 -42.598 1.00 36.31 103 PHE A C 1
ATOM 853 O O . PHE A 1 103 ? 41.404 -0.404 -43.452 1.00 36.31 103 PHE A O 1
ATOM 860 N N . THR A 1 104 ? 42.080 -2.481 -42.905 1.00 44.66 104 THR A N 1
ATOM 861 C CA . THR A 1 104 ? 42.030 -3.087 -44.241 1.00 44.66 104 THR A CA 1
ATOM 862 C C . THR A 1 104 ? 40.733 -3.877 -44.437 1.00 44.66 104 THR A C 1
ATOM 864 O O . THR A 1 104 ? 40.183 -4.471 -43.511 1.00 44.66 104 THR A O 1
ATOM 867 N N . ASN A 1 105 ? 40.232 -3.840 -45.673 1.00 45.00 105 ASN A N 1
ATOM 868 C CA . ASN A 1 105 ? 38.926 -4.339 -46.099 1.00 45.00 105 ASN A CA 1
ATOM 869 C C . ASN A 1 105 ? 38.810 -5.870 -46.016 1.00 45.00 105 ASN A C 1
ATOM 871 O O . ASN A 1 105 ? 39.502 -6.589 -46.734 1.00 45.00 105 ASN A O 1
ATOM 875 N N . GLY A 1 106 ? 37.861 -6.354 -45.213 1.00 40.78 106 GLY A N 1
ATOM 876 C CA . GLY A 1 106 ? 37.448 -7.755 -45.158 1.00 40.78 106 GLY A CA 1
ATOM 877 C C . GLY A 1 106 ? 36.000 -7.861 -44.682 1.00 40.78 106 GLY A C 1
ATOM 878 O O . GLY A 1 106 ? 35.695 -7.524 -43.545 1.00 40.78 106 GLY A O 1
ATOM 879 N N . ILE A 1 107 ? 35.127 -8.258 -45.608 1.00 50.97 107 ILE A N 1
ATOM 880 C CA . ILE A 1 107 ? 33.699 -8.611 -45.509 1.00 50.97 107 ILE A CA 1
ATOM 881 C C . ILE A 1 107 ? 33.192 -8.796 -44.059 1.00 50.97 107 ILE A C 1
ATOM 883 O O . ILE A 1 107 ? 33.493 -9.803 -43.423 1.00 50.97 107 ILE A O 1
ATOM 887 N N . THR A 1 108 ? 32.371 -7.863 -43.555 1.00 41.12 108 THR A N 1
ATOM 888 C CA . THR A 1 108 ? 31.588 -8.053 -42.320 1.00 41.12 108 THR A CA 1
ATOM 889 C C . THR A 1 108 ? 30.117 -7.757 -42.567 1.00 41.12 108 THR A C 1
ATOM 891 O O . THR A 1 108 ? 29.717 -6.651 -42.929 1.00 41.12 108 THR A O 1
ATOM 894 N N . ASP A 1 109 ? 29.312 -8.793 -42.367 1.00 40.34 109 ASP A N 1
ATOM 895 C CA . ASP A 1 109 ? 27.872 -8.694 -42.230 1.00 40.34 109 ASP A CA 1
ATOM 896 C C . ASP A 1 109 ? 27.567 -7.720 -41.080 1.00 40.34 109 ASP A C 1
ATOM 898 O O . ASP A 1 109 ? 28.104 -7.835 -39.974 1.00 40.34 109 ASP A O 1
ATOM 902 N N . THR A 1 110 ? 26.788 -6.685 -41.377 1.00 46.72 110 THR A N 1
ATOM 903 C CA . THR A 1 110 ? 26.564 -5.513 -40.527 1.00 46.72 110 THR A CA 1
ATOM 904 C C . THR A 1 110 ? 25.793 -5.862 -39.252 1.00 46.72 110 THR A C 1
ATOM 906 O O . THR A 1 110 ? 24.591 -5.619 -39.139 1.00 46.72 110 THR A O 1
ATOM 909 N N . ILE A 1 111 ? 26.495 -6.373 -38.242 1.00 52.00 111 ILE A N 1
ATOM 910 C CA . ILE A 1 111 ? 26.020 -6.429 -36.858 1.00 52.00 111 ILE A CA 1
ATOM 911 C C . ILE A 1 111 ? 25.959 -4.981 -36.360 1.00 52.00 111 ILE A C 1
ATOM 913 O O . ILE A 1 111 ? 26.935 -4.428 -35.853 1.00 52.00 111 ILE A O 1
ATOM 917 N N . ARG A 1 112 ? 24.810 -4.318 -36.548 1.00 47.38 112 ARG A N 1
ATOM 918 C CA . ARG A 1 112 ? 24.558 -3.004 -35.948 1.00 47.38 112 ARG A CA 1
ATOM 919 C C . ARG A 1 112 ? 24.729 -3.137 -34.440 1.00 47.38 112 ARG A C 1
ATOM 921 O O . ARG A 1 112 ? 23.917 -3.781 -33.776 1.00 47.38 112 ARG A O 1
ATOM 928 N N . LYS A 1 113 ? 25.783 -2.516 -33.908 1.00 53.25 113 LYS A N 1
ATOM 929 C CA . LYS A 1 113 ? 25.996 -2.384 -32.468 1.00 53.25 113 LYS A CA 1
ATOM 930 C C . LYS A 1 113 ? 24.703 -1.819 -31.861 1.00 53.25 113 LYS A C 1
ATOM 932 O O . LYS A 1 113 ? 24.228 -0.788 -32.348 1.00 53.25 113 LYS A O 1
ATOM 937 N N . PRO A 1 114 ? 24.087 -2.492 -30.875 1.00 45.81 114 PRO A N 1
ATOM 938 C CA . PRO A 1 114 ? 22.845 -2.013 -30.290 1.00 45.81 114 PRO A CA 1
ATOM 939 C C . PRO A 1 114 ? 23.070 -0.603 -29.748 1.00 45.81 114 PRO A C 1
ATOM 941 O O . PRO A 1 114 ? 24.067 -0.343 -29.074 1.00 45.81 114 PRO A O 1
ATOM 944 N N . ASN A 1 115 ? 22.163 0.314 -30.084 1.00 53.97 115 ASN A N 1
ATOM 945 C CA . ASN A 1 115 ? 22.215 1.669 -29.561 1.00 53.97 115 ASN A CA 1
ATOM 946 C C . ASN A 1 115 ? 21.835 1.622 -28.075 1.00 53.97 115 ASN A C 1
ATOM 948 O O . ASN A 1 115 ? 20.658 1.494 -27.731 1.00 53.97 115 ASN A O 1
ATOM 952 N N . ILE A 1 116 ? 22.844 1.638 -27.207 1.00 58.59 116 ILE A N 1
ATOM 953 C CA . ILE A 1 116 ? 22.666 1.669 -25.758 1.00 58.59 116 ILE A CA 1
ATOM 954 C C . ILE A 1 116 ? 22.371 3.119 -25.385 1.00 58.59 116 ILE A C 1
ATOM 956 O O . ILE A 1 116 ? 23.281 3.932 -25.267 1.00 58.59 116 ILE A O 1
ATOM 960 N N . ILE A 1 117 ? 21.089 3.435 -25.222 1.00 64.50 117 ILE A N 1
ATOM 961 C CA . ILE A 1 117 ? 20.659 4.729 -24.687 1.00 64.50 117 ILE A CA 1
ATOM 962 C C . ILE A 1 117 ? 21.051 4.839 -23.212 1.00 64.50 117 ILE A C 1
ATOM 964 O O . ILE A 1 117 ? 20.896 3.892 -22.433 1.00 64.50 117 ILE A O 1
ATOM 968 N N . THR A 1 118 ? 21.558 6.001 -22.825 1.00 68.75 118 THR A N 1
ATOM 969 C CA . THR A 1 118 ? 21.949 6.304 -21.446 1.00 68.75 118 THR A CA 1
ATOM 970 C C . THR A 1 118 ? 20.717 6.446 -20.541 1.00 68.75 118 THR A C 1
ATOM 972 O O . THR A 1 118 ? 19.599 6.690 -21.001 1.00 68.75 118 THR A O 1
ATOM 975 N N . LYS A 1 119 ? 20.891 6.294 -19.219 1.00 63.34 119 LYS A N 1
ATOM 976 C CA . LYS A 1 119 ? 19.783 6.429 -18.248 1.00 63.34 119 LYS A CA 1
ATOM 977 C C . LYS A 1 119 ? 19.120 7.813 -18.293 1.00 63.34 119 LYS A C 1
ATOM 979 O O . LYS A 1 119 ? 17.916 7.913 -18.083 1.00 63.34 119 LYS A O 1
ATOM 984 N N . SER A 1 120 ? 19.886 8.871 -18.556 1.00 62.97 120 SER A N 1
ATOM 985 C CA . SER A 1 120 ? 19.375 10.240 -18.698 1.00 62.97 120 SER A CA 1
ATOM 986 C C . SER A 1 120 ? 18.514 10.388 -19.952 1.00 62.97 120 SER A C 1
ATOM 988 O O . SER A 1 120 ? 17.399 10.899 -19.863 1.00 62.97 120 SER A O 1
ATOM 990 N N . GLU A 1 121 ? 18.970 9.857 -21.088 1.00 69.06 121 GLU A N 1
ATOM 991 C CA . GLU A 1 121 ? 18.183 9.828 -22.326 1.00 69.06 121 GLU A CA 1
ATOM 992 C C . GLU A 1 121 ? 16.892 9.024 -22.140 1.00 69.06 121 GLU A C 1
ATOM 994 O O . GLU A 1 121 ? 15.832 9.455 -22.578 1.00 69.06 121 GLU A O 1
ATOM 999 N N . GLN A 1 122 ? 16.932 7.896 -21.421 1.00 70.12 122 GLN A N 1
ATOM 1000 C CA . GLN A 1 122 ? 15.729 7.119 -21.094 1.00 70.12 122 GLN A CA 1
ATOM 1001 C C . GLN A 1 122 ? 14.673 7.952 -20.350 1.00 70.12 122 GLN A C 1
ATOM 1003 O O . GLN A 1 122 ? 13.487 7.846 -20.661 1.00 70.12 122 GLN A O 1
ATOM 1008 N N . ILE A 1 123 ? 15.089 8.800 -19.404 1.00 73.12 123 ILE A N 1
ATOM 1009 C CA . ILE A 1 123 ? 14.184 9.660 -18.625 1.00 73.12 123 ILE A CA 1
ATOM 1010 C C . ILE A 1 123 ? 13.542 10.741 -19.503 1.00 73.12 123 ILE A C 1
ATOM 1012 O O . ILE A 1 123 ? 12.371 11.063 -19.298 1.00 73.12 123 ILE A O 1
ATOM 1016 N N . GLU A 1 124 ? 14.253 11.259 -20.507 1.00 77.06 124 GLU A N 1
ATOM 1017 C CA . GLU A 1 124 ? 13.712 12.240 -21.462 1.00 77.06 124 GLU A CA 1
ATOM 1018 C C . GLU A 1 124 ? 12.511 11.683 -22.249 1.00 77.06 124 GLU A C 1
ATOM 1020 O O . GLU A 1 124 ? 11.578 12.406 -22.618 1.00 77.06 124 GLU A O 1
ATOM 1025 N N . TYR A 1 125 ? 12.493 10.364 -22.453 1.00 75.69 125 TYR A N 1
ATOM 1026 C CA . TYR A 1 125 ? 11.400 9.663 -23.114 1.00 75.69 125 TYR A CA 1
ATOM 1027 C C . TYR A 1 125 ? 10.308 9.186 -22.156 1.00 75.69 125 TYR A C 1
ATOM 1029 O O . TYR A 1 125 ? 9.387 8.515 -22.613 1.00 75.69 125 TYR A O 1
ATOM 1037 N N . LEU A 1 126 ? 10.337 9.529 -20.867 1.00 78.00 126 LEU A N 1
ATOM 1038 C CA . LEU A 1 126 ? 9.253 9.219 -19.933 1.00 78.00 126 LEU A CA 1
ATOM 1039 C C . LEU A 1 126 ? 8.347 10.436 -19.722 1.00 78.00 126 LEU A C 1
ATOM 1041 O O . LEU A 1 126 ? 8.773 11.532 -19.367 1.00 78.00 126 LEU A O 1
ATOM 1045 N N . ARG A 1 127 ? 7.047 10.229 -19.908 1.00 79.06 127 ARG A N 1
ATOM 1046 C CA . ARG A 1 127 ? 5.980 11.131 -19.492 1.00 79.06 127 ARG A CA 1
ATOM 1047 C C . ARG A 1 127 ? 5.419 10.626 -18.171 1.00 79.06 127 ARG A C 1
ATOM 1049 O O . ARG A 1 127 ? 4.861 9.537 -18.089 1.00 79.06 127 ARG A O 1
ATOM 1056 N N . TRP A 1 128 ? 5.553 11.438 -17.137 1.00 77.44 128 TRP A N 1
ATOM 1057 C CA . TRP A 1 128 ? 4.981 11.145 -15.832 1.00 77.44 128 TRP A CA 1
ATOM 1058 C C . TRP A 1 128 ? 3.538 11.645 -15.783 1.00 77.44 128 TRP A C 1
ATOM 1060 O O . TRP A 1 128 ? 3.265 12.799 -16.100 1.00 77.44 128 TRP A O 1
ATOM 1070 N N . HIS A 1 129 ? 2.627 10.766 -15.393 1.00 75.00 129 HIS A N 1
ATOM 1071 C CA . HIS A 1 129 ? 1.230 11.052 -15.105 1.00 75.00 129 HIS A CA 1
ATOM 1072 C C . HIS A 1 129 ? 1.011 10.927 -13.603 1.00 75.00 129 HIS A C 1
ATOM 1074 O O . HIS A 1 129 ? 1.552 10.021 -12.979 1.00 75.00 129 HIS A O 1
ATOM 1080 N N . GLY A 1 130 ? 0.211 11.812 -13.029 1.00 81.81 130 GLY A N 1
ATOM 1081 C CA . GLY A 1 130 ? -0.194 11.750 -11.631 1.00 81.81 130 GLY A CA 1
ATOM 1082 C C . GLY A 1 130 ? -0.715 13.096 -11.162 1.00 81.81 130 GLY A C 1
ATOM 1083 O O . GLY A 1 130 ? -0.685 14.077 -11.909 1.00 81.81 130 GLY A O 1
ATOM 1084 N N . ASN A 1 131 ? -1.213 13.127 -9.932 1.00 78.69 131 ASN A N 1
ATOM 1085 C CA . ASN A 1 131 ? -1.797 14.333 -9.374 1.00 78.69 131 ASN A CA 1
ATOM 1086 C C . ASN A 1 131 ? -0.700 15.247 -8.818 1.00 78.69 131 ASN A C 1
ATOM 1088 O O . ASN A 1 131 ? 0.322 14.806 -8.288 1.00 78.69 131 ASN A O 1
ATOM 1092 N N . TYR A 1 132 ? -0.918 16.548 -8.952 1.00 84.06 132 TYR A N 1
ATOM 1093 C CA . TYR A 1 132 ? -0.051 17.575 -8.393 1.00 84.06 132 TYR A CA 1
ATOM 1094 C C . TYR A 1 132 ? -0.846 18.335 -7.338 1.00 84.06 132 TYR A C 1
ATOM 1096 O O . TYR A 1 132 ? -1.986 18.727 -7.574 1.00 84.06 132 TYR A O 1
ATOM 1104 N N . GLY A 1 133 ? -0.259 18.496 -6.155 1.00 83.56 133 GLY A N 1
ATOM 1105 C CA . GLY A 1 133 ? -0.855 19.277 -5.078 1.00 83.56 133 GLY A CA 1
ATOM 1106 C C . GLY A 1 133 ? -0.690 20.775 -5.313 1.00 83.56 133 GLY A C 1
ATOM 1107 O O . GLY A 1 133 ? -0.001 21.196 -6.243 1.00 83.56 133 GLY A O 1
ATOM 1108 N N . MET A 1 134 ? -1.241 21.583 -4.403 1.00 75.62 134 MET A N 1
ATOM 1109 C CA . MET A 1 134 ? -1.249 23.057 -4.492 1.00 75.62 134 MET A CA 1
ATOM 1110 C C . MET A 1 134 ? 0.146 23.705 -4.609 1.00 75.62 134 MET A C 1
ATOM 1112 O O . MET A 1 134 ? 0.249 24.860 -4.996 1.00 75.62 134 MET A O 1
ATOM 1116 N N . ASN A 1 135 ? 1.223 22.955 -4.348 1.00 88.44 135 ASN A N 1
ATOM 1117 C CA . ASN A 1 135 ? 2.608 23.434 -4.408 1.00 88.44 135 ASN A CA 1
ATOM 1118 C C . ASN A 1 135 ? 3.409 22.857 -5.591 1.00 88.44 135 ASN A C 1
ATOM 1120 O O . ASN A 1 135 ? 4.632 22.763 -5.501 1.00 88.44 135 ASN A O 1
ATOM 1124 N N . ASN A 1 136 ? 2.749 22.352 -6.644 1.00 79.19 136 ASN A N 1
ATOM 1125 C CA . ASN A 1 136 ? 3.377 21.574 -7.730 1.00 79.19 136 ASN A CA 1
ATOM 1126 C C . ASN A 1 136 ? 4.188 20.358 -7.241 1.00 79.19 136 ASN A C 1
ATOM 1128 O O . ASN A 1 136 ? 4.983 19.772 -7.980 1.00 79.19 136 ASN A O 1
ATOM 1132 N N . LYS A 1 137 ? 3.975 19.939 -5.990 1.00 77.12 137 LYS A N 1
ATOM 1133 C CA . LYS A 1 137 ? 4.529 18.701 -5.458 1.00 77.12 137 LYS A CA 1
ATOM 1134 C C . LYS A 1 137 ? 3.675 17.550 -5.964 1.00 77.12 137 LYS A C 1
ATOM 1136 O O . LYS A 1 137 ? 2.449 17.603 -5.885 1.00 77.12 137 LYS A O 1
ATOM 1141 N N . LYS A 1 138 ? 4.334 16.523 -6.493 1.00 72.50 138 LYS A N 1
ATOM 1142 C CA . LYS A 1 138 ? 3.680 15.287 -6.923 1.00 72.50 138 LYS A CA 1
ATOM 1143 C C . LYS A 1 138 ? 3.005 14.641 -5.708 1.00 72.50 138 LYS A C 1
ATOM 1145 O O . LYS A 1 138 ? 3.671 14.435 -4.694 1.00 72.50 138 LYS A O 1
ATOM 1150 N N . ILE A 1 139 ? 1.710 14.355 -5.810 1.00 70.88 139 ILE A N 1
ATOM 1151 C CA . ILE A 1 139 ? 0.909 13.695 -4.773 1.00 70.88 139 ILE A CA 1
ATOM 1152 C C . ILE A 1 139 ? 0.143 12.513 -5.384 1.00 70.88 139 ILE A C 1
ATOM 1154 O O . ILE A 1 139 ? -0.311 12.574 -6.525 1.00 70.88 139 ILE A O 1
ATOM 1158 N N . GLY A 1 140 ? -0.016 11.428 -4.627 1.00 72.31 140 GLY A N 1
ATOM 1159 C CA . GLY A 1 140 ? -0.716 10.227 -5.092 1.00 72.31 140 GLY A CA 1
ATOM 1160 C C . GLY A 1 140 ? 0.075 9.373 -6.094 1.00 72.31 140 GLY A C 1
ATOM 1161 O O . GLY A 1 140 ? 1.302 9.442 -6.172 1.00 72.31 140 GLY A O 1
ATOM 1162 N N . TYR A 1 141 ? -0.639 8.520 -6.835 1.00 55.22 141 TYR A N 1
ATOM 1163 C CA . TYR A 1 141 ? -0.044 7.547 -7.754 1.00 55.22 141 TYR A CA 1
ATOM 1164 C C . TYR A 1 141 ? 0.617 8.234 -8.956 1.00 55.22 141 TYR A C 1
ATOM 1166 O O . TYR A 1 141 ? -0.013 9.026 -9.661 1.00 55.22 141 TYR A O 1
ATOM 1174 N N . LEU A 1 142 ? 1.885 7.895 -9.200 1.00 59.56 142 LEU A N 1
ATOM 1175 C CA . LEU A 1 142 ? 2.633 8.331 -10.372 1.00 59.56 142 LEU A CA 1
ATOM 1176 C C . LEU A 1 142 ? 2.771 7.169 -11.352 1.00 59.56 142 LEU A C 1
ATOM 1178 O O . LEU A 1 142 ? 3.352 6.137 -11.033 1.00 59.56 142 LEU A O 1
ATOM 1182 N N . MET A 1 143 ? 2.283 7.367 -12.570 1.00 58.75 143 MET A N 1
ATOM 1183 C CA . MET A 1 143 ? 2.425 6.432 -13.675 1.00 58.75 143 MET A CA 1
ATOM 1184 C C . MET A 1 143 ? 3.373 7.025 -14.714 1.00 58.75 143 MET A C 1
ATOM 1186 O O . MET A 1 143 ? 3.078 8.057 -15.311 1.00 58.75 143 MET A O 1
ATOM 1190 N N . ALA A 1 144 ? 4.507 6.379 -14.964 1.00 72.19 144 ALA A N 1
ATOM 1191 C CA . ALA A 1 144 ? 5.365 6.743 -16.085 1.00 72.19 144 ALA A CA 1
ATOM 1192 C C . ALA A 1 144 ? 4.893 6.017 -17.350 1.00 72.19 144 ALA A C 1
ATOM 1194 O O . ALA A 1 144 ? 4.786 4.793 -17.372 1.00 72.19 144 ALA A O 1
ATOM 1195 N N . THR A 1 145 ? 4.631 6.762 -18.418 1.00 71.75 145 THR A N 1
ATOM 1196 C CA . THR A 1 145 ? 4.425 6.211 -19.759 1.00 71.75 145 THR A CA 1
ATOM 1197 C C . THR A 1 145 ? 5.557 6.672 -20.660 1.00 71.75 145 THR A C 1
ATOM 1199 O O . THR A 1 145 ? 6.054 7.784 -20.527 1.00 71.75 145 THR A O 1
ATOM 1202 N N . TRP A 1 146 ? 5.999 5.842 -21.598 1.00 72.31 146 TRP A N 1
ATOM 1203 C CA . TRP A 1 146 ? 6.985 6.293 -22.576 1.00 72.31 146 TRP A CA 1
ATOM 1204 C C . TRP A 1 146 ? 6.330 7.299 -23.534 1.00 72.31 146 TRP A C 1
ATOM 1206 O O . TRP A 1 146 ? 5.328 6.994 -24.185 1.00 72.31 146 TRP A O 1
ATOM 1216 N N . LYS A 1 147 ? 6.894 8.507 -23.631 1.00 69.00 147 LYS A N 1
ATOM 1217 C CA . LYS A 1 147 ? 6.546 9.548 -24.599 1.00 69.00 147 LYS A CA 1
ATOM 1218 C C . LYS A 1 147 ? 6.847 9.007 -25.999 1.00 69.00 147 LYS A C 1
ATOM 1220 O O . LYS A 1 147 ? 7.949 9.160 -26.519 1.00 69.00 147 LYS A O 1
ATOM 1225 N N . ARG A 1 148 ? 5.861 8.345 -26.616 1.00 53.94 148 ARG A N 1
ATOM 1226 C CA . ARG A 1 148 ? 5.939 7.893 -28.011 1.00 53.94 148 ARG A CA 1
ATOM 1227 C C . ARG A 1 148 ? 6.218 9.108 -28.907 1.00 53.94 148 ARG A C 1
ATOM 1229 O O . ARG A 1 148 ? 5.347 9.958 -29.082 1.00 53.94 148 ARG A O 1
ATOM 1236 N N . ARG A 1 149 ? 7.418 9.201 -29.492 1.00 49.44 149 ARG A N 1
ATOM 1237 C CA . ARG A 1 149 ? 7.626 10.000 -30.710 1.00 49.44 149 ARG A CA 1
ATOM 1238 C C . ARG A 1 149 ? 6.825 9.311 -31.822 1.00 49.44 149 ARG A C 1
ATOM 1240 O O . ARG A 1 149 ? 7.182 8.206 -32.206 1.00 49.44 149 ARG A O 1
ATOM 1247 N N . SER A 1 150 ? 5.725 9.943 -32.240 1.00 47.25 150 SER A N 1
ATOM 1248 C CA . SER A 1 150 ? 5.005 9.767 -33.518 1.00 47.25 150 SER A CA 1
ATOM 1249 C C . SER A 1 150 ? 4.835 8.336 -34.065 1.00 47.25 150 SER A C 1
ATOM 1251 O O . SER A 1 150 ? 5.789 7.781 -34.595 1.00 47.25 150 SER A O 1
ATOM 1253 N N . ASN A 1 151 ? 3.599 7.814 -34.025 1.00 47.66 151 ASN A N 1
ATOM 1254 C CA . ASN A 1 151 ? 2.929 6.865 -34.950 1.00 47.66 151 ASN A CA 1
ATOM 1255 C C . ASN A 1 151 ? 3.656 5.643 -35.548 1.00 47.66 151 ASN A C 1
ATOM 1257 O O . ASN A 1 151 ? 3.056 4.921 -36.336 1.00 47.66 151 ASN A O 1
ATOM 1261 N N . VAL A 1 152 ? 4.886 5.336 -35.161 1.00 49.31 152 VAL A N 1
ATOM 1262 C CA . VAL A 1 152 ? 5.524 4.069 -35.500 1.00 49.31 152 VAL A CA 1
ATOM 1263 C C . VAL A 1 152 ? 5.308 3.160 -34.305 1.00 49.31 152 VAL A C 1
ATOM 1265 O O . VAL A 1 152 ? 5.860 3.405 -33.230 1.00 49.31 152 VAL A O 1
ATOM 1268 N N . GLU A 1 153 ? 4.462 2.145 -34.470 1.00 59.16 153 GLU A N 1
ATOM 1269 C CA . GLU A 1 153 ? 4.282 1.052 -33.515 1.00 59.16 153 GLU A CA 1
ATOM 1270 C C . GLU A 1 153 ? 5.613 0.314 -33.343 1.00 59.16 153 GLU A C 1
ATOM 1272 O O . GLU A 1 153 ? 5.892 -0.707 -33.969 1.00 59.16 153 GLU A O 1
ATOM 1277 N N . ARG A 1 154 ? 6.501 0.880 -32.525 1.00 68.88 154 ARG A N 1
ATOM 1278 C CA . ARG A 1 154 ? 7.741 0.219 -32.156 1.00 68.88 154 ARG A CA 1
ATOM 1279 C C . ARG A 1 154 ? 7.384 -0.899 -31.203 1.00 68.88 154 ARG A C 1
ATOM 1281 O O . ARG A 1 154 ? 7.144 -0.666 -30.019 1.00 68.88 154 ARG A O 1
ATOM 1288 N N . LYS A 1 155 ? 7.339 -2.094 -31.773 1.00 86.56 155 LYS A N 1
ATOM 1289 C CA . LYS A 1 155 ? 7.186 -3.330 -31.034 1.00 86.56 155 LYS A CA 1
ATOM 1290 C C . LYS A 1 155 ? 8.383 -3.530 -30.110 1.00 86.56 155 LYS A C 1
ATOM 1292 O O . LYS A 1 155 ? 9.518 -3.238 -30.495 1.00 86.56 155 LYS A O 1
ATOM 1297 N N . LYS A 1 156 ? 8.151 -4.028 -28.898 1.00 88.19 156 LYS A N 1
ATOM 1298 C CA . LYS A 1 156 ? 9.211 -4.392 -27.955 1.00 88.19 156 LYS A CA 1
ATOM 1299 C C . LYS A 1 156 ? 10.133 -5.424 -28.595 1.00 88.19 156 LYS A C 1
ATOM 1301 O O . LYS A 1 156 ? 9.676 -6.404 -29.187 1.00 88.19 156 LYS A O 1
ATOM 1306 N N . GLN A 1 157 ? 11.433 -5.190 -28.466 1.00 89.00 157 GLN A N 1
ATOM 1307 C CA . GLN A 1 157 ? 12.496 -6.083 -28.916 1.00 89.00 157 GLN A CA 1
ATOM 1308 C C . GLN A 1 157 ? 13.610 -6.115 -27.860 1.00 89.00 157 GLN A C 1
ATOM 1310 O O . GLN A 1 157 ? 13.851 -5.104 -27.197 1.00 89.00 157 GLN A O 1
ATOM 1315 N N . GLY A 1 158 ? 14.277 -7.258 -27.694 1.00 89.06 158 GLY A N 1
ATOM 1316 C CA . GLY A 1 158 ? 15.420 -7.422 -26.785 1.00 89.06 158 GLY A CA 1
ATOM 1317 C C . GLY A 1 158 ? 15.032 -7.832 -25.363 1.00 89.06 158 GLY A C 1
ATOM 1318 O O . GLY A 1 158 ? 13.958 -8.382 -25.150 1.00 89.06 158 GLY A O 1
ATOM 1319 N N . GLN A 1 159 ? 15.914 -7.605 -24.386 1.00 89.06 159 GLN A N 1
ATOM 1320 C CA . GLN A 1 159 ? 15.655 -7.924 -22.976 1.00 89.06 159 GLN A CA 1
ATOM 1321 C C . GLN A 1 159 ? 14.816 -6.841 -22.289 1.00 89.06 159 GLN A C 1
ATOM 1323 O O . GLN A 1 159 ? 15.089 -5.652 -22.439 1.00 89.06 159 GLN A O 1
ATOM 1328 N N . TRP A 1 160 ? 13.831 -7.257 -21.495 1.00 92.62 160 TRP A N 1
ATOM 1329 C CA . TRP A 1 160 ? 12.920 -6.374 -20.767 1.00 92.62 160 TRP A CA 1
ATOM 1330 C C . TRP A 1 160 ? 12.755 -6.808 -19.317 1.00 92.62 160 TRP A C 1
ATOM 1332 O O . TRP A 1 160 ? 12.919 -7.980 -18.987 1.00 92.62 160 TRP A O 1
ATOM 1342 N N . ARG A 1 161 ? 12.402 -5.836 -18.470 1.00 89.88 161 ARG A N 1
ATOM 1343 C CA . ARG A 1 161 ? 12.020 -6.010 -17.066 1.00 89.88 161 ARG A CA 1
ATOM 1344 C C . ARG A 1 161 ? 10.643 -5.378 -16.863 1.00 89.88 161 ARG A C 1
ATOM 1346 O O . ARG A 1 161 ? 10.492 -4.186 -17.119 1.00 89.88 161 ARG A O 1
ATOM 1353 N N . GLU A 1 162 ? 9.660 -6.155 -16.422 1.00 89.44 162 GLU A N 1
ATOM 1354 C CA . GLU A 1 162 ? 8.267 -5.712 -16.264 1.00 89.44 162 GLU A CA 1
ATOM 1355 C C . GLU A 1 162 ? 7.728 -6.028 -14.870 1.00 89.44 162 GLU A C 1
ATOM 1357 O O . GLU A 1 162 ? 8.142 -7.000 -14.250 1.00 89.44 162 GLU A O 1
ATOM 1362 N N . ILE A 1 163 ? 6.801 -5.210 -14.370 1.00 86.75 163 ILE A N 1
ATOM 1363 C CA . ILE A 1 163 ? 6.099 -5.466 -13.105 1.00 86.75 163 ILE A CA 1
ATOM 1364 C C . ILE A 1 163 ? 4.908 -6.384 -13.395 1.00 86.75 163 ILE A C 1
ATOM 1366 O O . ILE A 1 163 ? 4.139 -6.124 -14.326 1.00 86.75 163 ILE A O 1
ATOM 1370 N N . ILE A 1 164 ? 4.726 -7.442 -12.599 1.00 86.94 164 ILE A N 1
ATOM 1371 C CA . ILE A 1 164 ? 3.593 -8.359 -12.775 1.00 86.94 164 ILE A CA 1
ATOM 1372 C C . ILE A 1 164 ? 2.290 -7.645 -12.405 1.00 86.94 164 ILE A C 1
ATOM 1374 O O . ILE A 1 164 ? 2.121 -7.174 -11.284 1.00 86.94 164 ILE A O 1
ATOM 1378 N N . LYS A 1 165 ? 1.323 -7.639 -13.330 1.00 75.75 165 LYS A N 1
ATOM 1379 C CA . LYS A 1 165 ? 0.036 -6.929 -13.183 1.00 75.75 1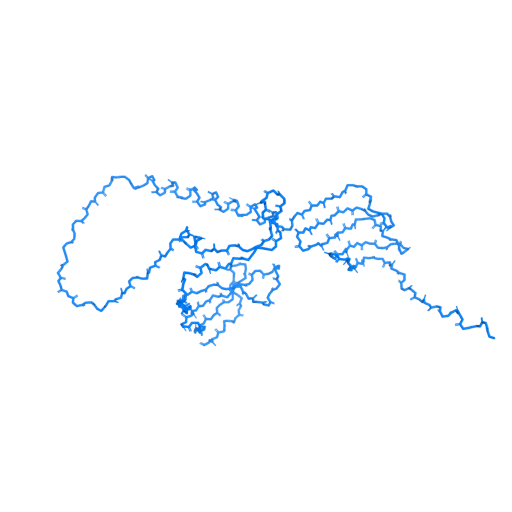65 LYS A CA 1
ATOM 1380 C C . LYS A 1 165 ? -0.846 -7.390 -12.009 1.00 75.75 165 LYS A C 1
ATOM 1382 O O . LYS A 1 165 ? -1.765 -6.669 -11.649 1.00 75.75 165 LYS A O 1
ATOM 1387 N N . ASN A 1 166 ? -0.565 -8.553 -11.418 1.00 71.75 166 ASN A N 1
ATOM 1388 C CA . ASN A 1 166 ? -1.387 -9.184 -10.377 1.00 71.75 166 ASN A CA 1
ATOM 1389 C C . ASN A 1 166 ? -0.667 -9.350 -9.028 1.00 71.75 166 ASN A C 1
ATOM 1391 O O . ASN A 1 166 ? -1.161 -10.079 -8.169 1.00 71.75 166 ASN A O 1
ATOM 1395 N N . TYR A 1 167 ? 0.502 -8.733 -8.834 1.00 69.44 167 TYR A N 1
ATOM 1396 C CA . TYR A 1 167 ? 1.194 -8.798 -7.547 1.00 69.44 167 TYR A CA 1
ATOM 1397 C C . TYR A 1 167 ? 0.803 -7.632 -6.636 1.00 69.44 167 TYR A C 1
ATOM 1399 O O . TYR A 1 167 ? 0.570 -6.515 -7.095 1.00 69.44 167 TYR A O 1
ATOM 1407 N N . SER A 1 168 ? 0.704 -7.918 -5.332 1.00 59.31 168 SER A N 1
ATOM 1408 C CA . SER A 1 168 ? 0.467 -6.904 -4.301 1.00 59.31 168 SER A CA 1
ATOM 1409 C C . SER A 1 168 ? 1.527 -5.812 -4.400 1.00 59.31 168 SER A C 1
ATOM 1411 O O . SER A 1 168 ? 2.704 -6.118 -4.556 1.00 59.31 168 SER A O 1
ATOM 1413 N N . THR A 1 169 ? 1.135 -4.548 -4.232 1.00 54.72 169 THR A N 1
ATOM 1414 C CA . THR A 1 169 ? 2.063 -3.404 -4.204 1.00 54.72 169 THR A CA 1
ATOM 1415 C C . THR A 1 169 ? 3.141 -3.527 -3.127 1.00 54.72 169 THR A C 1
ATOM 1417 O O . THR A 1 169 ? 4.134 -2.814 -3.181 1.00 54.72 169 THR A O 1
ATOM 1420 N N . LEU A 1 170 ? 2.941 -4.403 -2.139 1.00 61.69 170 LEU A N 1
ATOM 1421 C CA . LEU A 1 170 ? 3.915 -4.687 -1.084 1.00 61.69 170 LEU A CA 1
ATOM 1422 C C . LEU A 1 170 ? 5.005 -5.675 -1.517 1.00 61.69 170 LEU A C 1
ATOM 1424 O O . LEU A 1 170 ? 6.025 -5.775 -0.848 1.00 61.69 170 LEU A O 1
ATOM 1428 N N . ALA A 1 171 ? 4.796 -6.408 -2.609 1.00 67.81 171 ALA A N 1
ATOM 1429 C CA . ALA A 1 171 ? 5.747 -7.370 -3.130 1.00 67.81 171 ALA A CA 1
ATOM 1430 C C . ALA A 1 171 ? 6.147 -6.957 -4.550 1.00 67.81 171 ALA A C 1
ATOM 1432 O O . ALA A 1 171 ? 5.444 -7.244 -5.520 1.00 67.81 171 ALA A O 1
ATOM 1433 N N . GLU A 1 172 ? 7.286 -6.272 -4.665 1.00 81.06 172 GLU A N 1
ATOM 1434 C CA . GLU A 1 172 ? 7.884 -5.879 -5.943 1.00 81.06 172 GLU A CA 1
ATOM 1435 C C . GLU A 1 172 ? 8.402 -7.113 -6.693 1.00 81.06 172 GLU A C 1
ATOM 1437 O O . GLU A 1 172 ? 9.589 -7.444 -6.672 1.00 81.06 172 GLU A O 1
ATOM 1442 N N . VAL A 1 173 ? 7.490 -7.832 -7.345 1.00 89.12 173 VAL A N 1
ATOM 1443 C CA . VAL A 1 173 ? 7.848 -8.932 -8.234 1.00 89.12 173 VAL A CA 1
ATOM 1444 C C . VAL A 1 173 ? 7.929 -8.417 -9.659 1.00 89.12 173 VAL A C 1
ATOM 1446 O O . VAL A 1 173 ? 6.949 -7.926 -10.228 1.00 89.12 173 VAL A O 1
ATOM 1449 N N . VAL A 1 174 ? 9.111 -8.577 -10.247 1.00 92.38 174 VAL A N 1
ATOM 1450 C CA . VAL A 1 174 ? 9.360 -8.255 -11.650 1.00 92.38 174 VAL A CA 1
ATOM 1451 C C . VAL A 1 174 ? 9.627 -9.517 -12.454 1.00 92.38 174 VAL A C 1
ATOM 1453 O O . VAL A 1 174 ? 10.192 -10.487 -11.956 1.00 92.38 174 VAL A O 1
ATOM 1456 N N . GLU A 1 175 ? 9.242 -9.502 -13.720 1.00 93.69 175 GLU A N 1
ATOM 1457 C CA . GLU A 1 175 ? 9.584 -10.527 -14.695 1.00 93.69 175 GLU A CA 1
ATOM 1458 C C . GLU A 1 175 ? 10.647 -9.998 -15.663 1.00 93.69 175 GLU A C 1
ATOM 1460 O O . GLU A 1 175 ? 10.600 -8.842 -16.087 1.00 93.69 175 GLU A O 1
ATOM 1465 N N . VAL A 1 176 ? 11.635 -10.831 -15.987 1.00 93.38 176 VAL A N 1
ATOM 1466 C CA . VAL A 1 176 ? 12.741 -10.488 -16.886 1.00 93.38 176 VAL A CA 1
ATOM 1467 C C . VAL A 1 176 ? 12.853 -11.535 -17.982 1.00 93.38 176 VAL A C 1
ATOM 1469 O O . VAL A 1 176 ? 12.972 -12.723 -17.690 1.00 93.38 176 VAL A O 1
ATOM 1472 N N . GLY A 1 177 ? 12.859 -11.100 -19.239 1.00 94.06 177 GLY A N 1
ATOM 1473 C CA . GLY A 1 177 ? 12.958 -11.996 -20.391 1.00 94.06 177 GLY A CA 1
ATOM 1474 C C . GLY A 1 177 ? 13.113 -11.244 -21.706 1.00 94.06 177 GLY A C 1
ATOM 1475 O O . GLY A 1 177 ? 13.406 -10.047 -21.706 1.00 94.06 177 GLY A O 1
ATOM 1476 N N . GLN A 1 178 ? 12.972 -11.947 -22.831 1.00 93.62 178 GLN A N 1
ATOM 1477 C CA . GLN A 1 178 ? 13.120 -11.354 -24.158 1.00 93.62 178 GLN A CA 1
ATOM 1478 C C . GLN A 1 178 ? 11.771 -11.092 -24.822 1.00 93.62 178 GLN A C 1
ATOM 1480 O O . GLN A 1 178 ? 10.868 -11.923 -24.780 1.00 93.62 178 GLN A O 1
ATOM 1485 N N . TYR A 1 179 ? 11.663 -9.943 -25.477 1.00 95.06 179 TYR A N 1
ATOM 1486 C CA . TYR A 1 179 ? 10.615 -9.652 -26.440 1.00 95.06 179 TYR A CA 1
ATOM 1487 C C . TYR A 1 179 ? 11.167 -9.745 -27.861 1.00 95.06 179 TYR A C 1
ATOM 1489 O O . TYR A 1 179 ? 12.270 -9.273 -28.149 1.00 95.06 179 TYR A O 1
ATOM 1497 N N . LEU A 1 180 ? 10.352 -10.277 -28.766 1.00 92.25 180 LEU A N 1
ATOM 1498 C CA . LEU A 1 180 ? 10.534 -10.178 -30.205 1.00 92.25 180 LEU A CA 1
ATOM 1499 C C . LEU A 1 180 ? 9.212 -9.722 -30.812 1.00 92.25 180 LEU A C 1
ATOM 1501 O O . LEU A 1 180 ? 8.236 -10.464 -30.824 1.00 92.25 180 LEU A O 1
ATOM 1505 N N . ASN A 1 181 ? 9.177 -8.491 -31.317 1.00 90.44 181 ASN A N 1
ATOM 1506 C CA . ASN A 1 181 ? 7.990 -7.915 -31.944 1.00 90.44 181 ASN A CA 1
ATOM 1507 C C . ASN A 1 181 ? 6.745 -7.939 -31.033 1.00 90.44 181 ASN A C 1
ATOM 1509 O O . ASN A 1 181 ? 5.683 -8.372 -31.469 1.00 90.44 181 ASN A O 1
ATOM 1513 N N . ASP A 1 182 ? 6.879 -7.456 -29.789 1.00 92.81 182 ASP A N 1
ATOM 1514 C CA . ASP A 1 182 ? 5.832 -7.463 -28.741 1.00 92.81 182 ASP A CA 1
ATOM 1515 C C . ASP A 1 182 ? 5.398 -8.854 -28.251 1.00 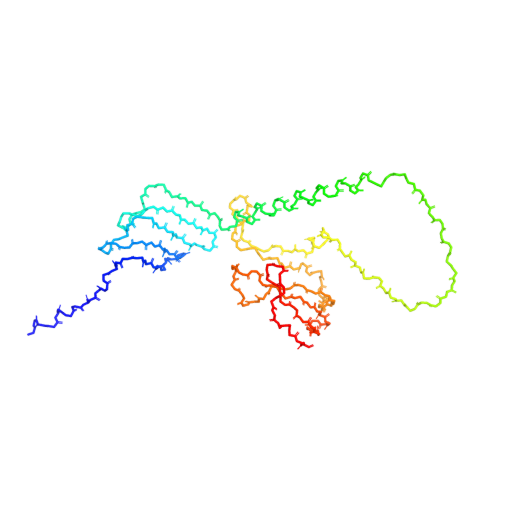92.81 182 ASP A C 1
ATOM 1517 O O . ASP A 1 182 ? 4.560 -8.957 -27.356 1.00 92.81 182 ASP A O 1
ATOM 1521 N N . VAL A 1 183 ? 6.018 -9.925 -28.747 1.00 93.75 183 VAL A N 1
ATOM 1522 C CA . VAL A 1 183 ? 5.790 -11.288 -28.261 1.00 93.75 183 VAL A CA 1
ATOM 1523 C C . VAL A 1 183 ? 6.887 -11.657 -27.268 1.00 93.75 183 VAL A C 1
ATOM 1525 O O . VAL A 1 183 ? 8.074 -11.511 -27.568 1.00 93.75 183 VAL A O 1
ATOM 1528 N N . LYS A 1 184 ? 6.499 -12.133 -26.081 1.00 95.69 184 LYS A N 1
ATOM 1529 C CA . LYS A 1 184 ? 7.429 -12.731 -25.115 1.00 95.69 184 LYS A CA 1
ATOM 1530 C C . LYS A 1 184 ? 8.036 -13.990 -25.727 1.00 95.69 184 LYS A C 1
ATOM 1532 O O . LYS A 1 184 ? 7.313 -14.810 -26.274 1.00 95.69 184 LYS A O 1
ATOM 1537 N N . GLN A 1 185 ? 9.350 -14.122 -25.654 1.00 95.12 185 GLN A N 1
ATOM 1538 C CA . GLN A 1 185 ? 10.090 -15.252 -26.204 1.00 95.12 185 GLN A CA 1
ATOM 1539 C C . GLN A 1 185 ? 11.006 -15.847 -25.143 1.00 95.12 185 GLN A C 1
ATOM 1541 O O . GLN A 1 185 ? 11.633 -15.119 -24.362 1.00 95.12 185 GLN A O 1
ATOM 1546 N N . GLY A 1 186 ? 11.116 -17.173 -25.159 1.00 94.88 186 GLY A N 1
ATOM 1547 C CA . GLY A 1 186 ? 12.093 -17.901 -24.369 1.00 94.88 186 GLY A CA 1
ATOM 1548 C C . GLY A 1 186 ? 11.769 -17.906 -22.879 1.00 94.88 186 GLY A C 1
ATOM 1549 O O . GLY A 1 186 ? 10.611 -17.936 -22.466 1.00 94.88 186 GLY A O 1
ATOM 1550 N N . VAL A 1 187 ? 12.821 -17.935 -22.063 1.00 94.56 187 VAL A N 1
ATOM 1551 C CA . VAL A 1 187 ? 12.714 -18.142 -20.617 1.00 94.56 187 VAL A CA 1
ATOM 1552 C C . VAL A 1 187 ? 12.533 -16.806 -19.900 1.00 94.56 187 VAL A C 1
ATOM 1554 O O . VAL A 1 187 ? 13.426 -15.958 -19.919 1.00 94.56 187 VAL A O 1
ATOM 1557 N N . TRP A 1 188 ? 11.398 -16.647 -19.223 1.00 94.06 188 TRP A N 1
ATOM 1558 C CA . TRP A 1 188 ? 11.093 -15.490 -18.383 1.00 94.06 188 TRP A CA 1
ATOM 1559 C C . TRP A 1 188 ? 11.306 -15.821 -16.913 1.00 94.06 188 TRP A C 1
ATOM 1561 O O . TRP A 1 188 ? 10.729 -16.776 -16.396 1.00 94.06 188 TRP A O 1
ATOM 1571 N N . LYS A 1 189 ? 12.145 -15.034 -16.242 1.00 93.94 189 LYS A N 1
ATOM 1572 C CA . LYS A 1 189 ? 12.512 -15.209 -14.835 1.00 93.94 189 LYS A CA 1
ATOM 1573 C C . LYS A 1 189 ? 11.728 -14.255 -13.955 1.00 93.94 189 LYS A C 1
ATOM 1575 O O . LYS A 1 189 ? 11.641 -13.071 -14.270 1.00 93.94 189 LYS A O 1
ATOM 1580 N N . TYR A 1 190 ? 11.241 -14.748 -12.826 1.00 92.50 190 TYR A N 1
ATOM 1581 C CA . TYR A 1 190 ? 10.620 -13.921 -11.800 1.00 92.50 190 TYR A CA 1
ATOM 1582 C C . TYR A 1 190 ? 11.652 -13.534 -10.756 1.00 92.50 190 TYR A C 1
ATOM 1584 O O . TYR A 1 190 ? 12.365 -14.393 -10.249 1.00 92.50 190 TYR A O 1
ATOM 1592 N N . ILE A 1 191 ? 11.744 -12.249 -10.440 1.00 90.44 191 ILE A N 1
ATOM 1593 C CA . ILE A 1 191 ? 12.688 -11.710 -9.467 1.00 90.44 191 ILE A CA 1
ATOM 1594 C C . ILE A 1 191 ? 11.889 -11.019 -8.365 1.00 90.44 191 ILE A C 1
ATOM 1596 O O . ILE A 1 191 ? 11.081 -10.137 -8.647 1.00 90.44 191 ILE A O 1
ATOM 1600 N N . TYR A 1 192 ? 12.145 -11.415 -7.122 1.00 90.31 192 TYR A N 1
ATOM 1601 C CA . TYR A 1 192 ? 11.619 -10.805 -5.902 1.00 90.31 192 TYR A CA 1
ATOM 1602 C C . TYR A 1 192 ? 12.785 -10.543 -4.955 1.00 90.31 192 TYR A C 1
ATOM 1604 O O . TYR A 1 192 ? 13.587 -11.446 -4.727 1.00 90.31 192 TYR A O 1
ATOM 1612 N N . GLU A 1 193 ? 12.927 -9.318 -4.443 1.00 88.56 193 GLU A N 1
ATOM 1613 C CA . GLU A 1 193 ? 14.056 -8.938 -3.570 1.00 88.56 193 GLU A CA 1
ATOM 1614 C C . GLU A 1 193 ? 15.430 -9.341 -4.152 1.00 88.56 193 GLU A C 1
ATOM 1616 O O . GLU A 1 193 ? 16.304 -9.867 -3.462 1.00 88.56 193 GLU A O 1
ATOM 1621 N N . ASN A 1 194 ? 15.617 -9.143 -5.464 1.00 85.19 194 ASN A N 1
ATOM 1622 C CA . ASN A 1 194 ? 16.809 -9.561 -6.221 1.00 85.19 194 ASN A CA 1
ATOM 1623 C C . ASN A 1 194 ? 17.101 -11.076 -6.217 1.00 85.19 194 ASN A C 1
ATOM 1625 O O . ASN A 1 194 ? 18.178 -11.496 -6.642 1.00 85.19 194 ASN A O 1
ATOM 1629 N N . LYS A 1 195 ? 16.147 -11.906 -5.792 1.00 92.06 195 LYS A N 1
ATOM 1630 C CA . LYS A 1 195 ? 16.227 -13.368 -5.826 1.00 92.06 195 LYS A CA 1
ATOM 1631 C C . LYS A 1 195 ? 15.287 -13.921 -6.888 1.00 92.06 195 LYS A C 1
ATOM 1633 O O . LYS A 1 195 ? 14.147 -13.484 -7.020 1.00 92.06 195 LYS A O 1
ATOM 1638 N N . GLU A 1 196 ? 15.770 -14.896 -7.652 1.00 92.88 196 GLU A N 1
ATOM 1639 C CA . GLU A 1 196 ? 14.952 -15.593 -8.644 1.00 92.88 196 GLU A CA 1
ATOM 1640 C C . GLU A 1 196 ? 13.914 -16.473 -7.924 1.00 92.88 196 GLU A C 1
ATOM 1642 O O . GLU A 1 196 ? 14.270 -17.416 -7.214 1.00 92.88 196 GLU A O 1
ATOM 1647 N N . MET A 1 197 ? 12.627 -16.158 -8.087 1.00 87.50 197 MET A N 1
ATOM 1648 C CA . MET A 1 197 ? 11.533 -16.998 -7.602 1.00 87.50 197 MET A CA 1
ATOM 1649 C C . MET A 1 197 ? 11.331 -18.148 -8.587 1.00 87.50 197 MET A C 1
ATOM 1651 O O . MET A 1 197 ? 11.212 -17.943 -9.794 1.00 87.50 197 MET A O 1
ATOM 1655 N N . ARG A 1 198 ? 11.374 -19.383 -8.082 1.00 74.44 198 ARG A N 1
ATOM 1656 C CA . ARG A 1 198 ? 11.477 -20.587 -8.916 1.00 74.44 198 ARG A CA 1
ATOM 1657 C C . ARG A 1 198 ? 10.295 -20.790 -9.879 1.00 74.44 198 ARG A C 1
ATOM 1659 O O . ARG A 1 198 ? 9.153 -20.473 -9.572 1.00 74.44 198 ARG A O 1
ATOM 1666 N N . ARG A 1 199 ? 10.651 -21.482 -10.973 1.00 66.56 199 ARG A N 1
ATOM 1667 C CA . ARG A 1 199 ? 9.958 -21.765 -12.244 1.00 66.56 199 ARG A CA 1
ATOM 1668 C C . ARG A 1 199 ? 9.771 -20.537 -13.131 1.00 66.56 199 ARG A C 1
ATOM 1670 O O . ARG A 1 199 ? 8.805 -19.790 -13.032 1.00 66.56 199 ARG A O 1
ATOM 1677 N N . SER A 1 200 ? 10.722 -20.400 -14.047 1.00 80.06 200 SER A N 1
ATOM 1678 C CA . SER A 1 200 ? 10.572 -19.591 -15.238 1.00 80.06 200 SER A CA 1
ATOM 1679 C C . SER A 1 200 ? 9.472 -20.144 -16.142 1.00 80.06 200 SER A C 1
ATOM 1681 O O . SER A 1 200 ? 9.246 -21.356 -16.204 1.00 80.06 200 SER A O 1
ATOM 1683 N N . LEU A 1 201 ? 8.792 -19.248 -16.849 1.00 80.56 201 LEU A N 1
ATOM 1684 C CA . LEU A 1 201 ? 7.874 -19.632 -17.915 1.00 80.56 201 LEU A CA 1
ATOM 1685 C C . LEU A 1 201 ? 8.628 -19.639 -19.241 1.00 80.56 201 LEU A C 1
ATOM 1687 O O . LEU A 1 201 ? 9.419 -18.733 -19.512 1.00 80.56 201 LEU A O 1
ATOM 1691 N N . GLN A 1 202 ? 8.383 -20.671 -20.041 1.00 81.31 202 GLN A N 1
ATOM 1692 C CA . GLN A 1 202 ? 8.846 -20.748 -21.418 1.00 81.31 202 GLN A CA 1
ATOM 1693 C C . GLN A 1 202 ? 7.694 -20.313 -22.323 1.00 81.31 202 GLN A C 1
ATOM 1695 O O . GLN A 1 202 ? 6.621 -20.916 -22.272 1.00 81.31 202 GLN A O 1
ATOM 1700 N N . TYR A 1 203 ? 7.925 -19.245 -23.082 1.00 83.44 203 TYR A N 1
ATOM 1701 C CA . TYR A 1 203 ? 6.996 -18.684 -24.063 1.00 83.44 203 TYR A CA 1
ATOM 1702 C C . TYR A 1 203 ? 7.469 -18.970 -25.484 1.00 83.44 203 TYR A C 1
ATOM 1704 O O . TYR A 1 203 ? 8.708 -18.946 -25.699 1.00 83.44 203 TYR A O 1
#

Organism: Paramecium tetraurelia (NCBI:txid5888)

Secondary structure (DSSP, 8-state):
--SSS----------EEEEEE-SSSEEEEEEETTEEEEEEEEE-SSEEEEEEEEETEEEEEEEEEETTHHHHHHHHHHHHHHHHHHHHHHTS-SS--PPP------------------HHHHHHTEEEEEEE-TTS-EEEEEEEEE---TT-----EEEEEEE-TTS-TTS-EEEEEEEETTEEEEEEEEEETTEEEEEEEE-

Radius of gyration: 28.33 Å; Cα contacts (8 Å, |Δi|>4): 264; chains: 1; bounding box: 97×45×71 Å

Mean predicted aligned error: 17.28 Å

Sequence (203 aa):
MKQKLAQQKKQNQKHGFTKEETADGLAFGYYQFQKKVGIWSIEYPDRIEYGEFDGEFKVGEWIIKNRFEGLQQEIKNTTNNLNNKQQNYDTEVDSTLSPQISFTNGITDTIRKPNIITKSEQIEYLRWHGNYGMNNKKIGYLMATWKRRSNVERKKQGQWREIIKNYSTLAEVVEVGQYLNDVKQGVWKYIYENKEMRRSLQY